Protein 6LQK (pdb70)

Solvent-accessible surface area: 15823 Å² total; per-residue (Å²): 158,60,100,2,19,2,67,50,64,0,23,4,20,8,110,14,102,74,49,50,9,8,0,0,0,37,21,156,69,71,77,79,12,76,27,76,72,160,164,108,42,49,51,1,5,0,10,2,55,12,0,25,51,80,68,35,6,56,135,124,60,146,67,61,95,87,53,0,69,4,27,9,0,4,9,2,53,0,80,87,30,98,20,23,0,0,1,31,17,24,42,14,102,94,47,88,114,1,26,20,1,0,0,23,73,103,54,63,32,81,5,0,11,0,14,0,58,34,15,74,109,82,70,62,80,49,75,24,0,68,51,57,18,67,5,25,2,30,0,33,32,11,139,40,69,0,19,16,68,54,42,155,125,58,47,51,12,11,0,1,105,120,70,18,88,1,38,4,45,82,93,58,161,116,90,2,13,19,78,36,66,1,14,7,21,8,97,14,102,62,57,49,11,5,0,0,0,112,2,70,66,82,24,68,12,62,29,56,88,132,157,56,49,2,16,0,19,3,92,31,22,53,58,96,81,50,21,80,115,148,125,52,69,1,70,5,25,21,0,7,4,2,5,0,75,93,7,104,12,32,0,0,5,29,105,77,58,68,54,113,43,86,126,6,52,11,2,0,12,56,53,127,40,85,56,99,20,0,21,0,16,1,60,34,21,70,111,81,55,60,87,50,72,27,0,76,45,71,21,70,7,26,5,25,1,36,40,30,128,34,72,0,23,12,48,70,32,110,110,62,48,36,13,9,0,6,109,127,69,23,86,1,40,7,30,80,146,67

Sequence (338 aa):
VSFLRTEDMVCLSCTATGERVCLAAEGFGNRHCFLENIPDLSQCVFVIEQALSVRALQELVTSGHRTLLYGNAILLRHQNSDMYLACLSTSSSNDKLAFDVGLQQHSQGEACWWTVHPASKQRSEGEKVRVGDDLILVSVATERYLHTTKENDLSVVNASFHVTHWSVQPYGTSFLRTEDMVCLSCTATGERVCLAAEGFGNRHCFLENILSQCVFVIEQALSVRALQELHRTLLYGNAILLRHQNSDMYLACLSTSSSNDKLAFDVGLQQHSQGEACWWTVHPASKQRSEGEKVRVGDDLILVSVATERYLHTTKENDLSVVNASFHVTHWSVQPYYG

Radius of gyration: 23.17 Å; Cα contacts (8 Å, |Δi|>4): 901; chains: 2; bounding box: 55×50×69 Å

B-factor: mean 56.2, std 11.31, range [29.93, 108.45]

Secondary structure (DSSP, 8-state):
--B-BTT-EEEEEEEETTEEEEEE--SSTT-B-EEEE--TTGGG-EEEEEEE-HHHHHHHT---SPBPBTT-EEEEEETTTTEEEEEEEEEETTEEEEEEEEEESS--SSTTEEEEEESSTT--TTSBPBTT-EEEEEETTT--EEEEEESSS-EEEEEESS---EEEEE---/-B-BTT-EEEEEEEETTEEEEEE---SSS-B-EEEE--GGG-EEEEEEE-HHHHT----B-BTT-EEEEEETTT--EEEE-S---SS-TTSEEEEEES---SGGGEEEEEESSTT--TTSBPBTT-EEEEEETTT--EEEEEEETTEEEEEEESS---EEEES--

Foldseek 3Di:
DAFDWAQFKWWKWAAAPNFIWTWFFDQDDPQFIAIDTDVPRLRRIKGFHDKAAVVVVVVVQCHDGGFHFQNIKTWIARDVNRWTWFFDDDADPPDRQWTTIGTDNDRHDQRRIWGWHAPDPVDDGGHTHGQFGWIWTARRPSRFTFDWYADVHGIHTTGHNDTGTIHIHTDDD/DFDFAQFKKFKWFAAPHFIWTWFFDPDPPQFIAIGGPALRRIKGFHDWAAVVRVPPCSGFHFQNIKTWIQRDPPRWTWFFDPADDAVPNPWTTIGTDHDPPDQGRIWGKHFPDPVDDGGHGHDQVGWIWTARPHNRFTFDWHQGPNGIHTTGHNDTGTIHIHSND

Nearest PDB structures (foldseek):
  6lqk-assembly2_B  TM=1.006E+00  e=1.296E-31  Apis mellifera
  6lqk-assembly1_A  TM=9.911E-01  e=6.048E-27  Apis mellifera
  5y9v-assembly2_B  TM=9.935E-01  e=1.659E-25  Plutella xylostella
  5y9v-assembly1_A  TM=9.814E-01  e=1.104E-25  Plutella xylostella
  9c1f-assembly1_B  TM=9.634E-01  e=1.201E-18  Neogale vison

Structure (mmCIF, N/CA/C/O backbone):
data_6LQK
#
_entry.id   6LQK
#
_cell.length_a   36.054
_cell.length_b   75.363
_cell.length_c   143.878
_cell.angle_alpha   90.000
_cell.angle_beta   90.000
_cell.angle_gamma   90.000
#
_symmetry.space_group_name_H-M   'P 21 21 21'
#
loop_
_entity.id
_entity.type
_entity.pdbx_description
1 polymer 'ryanodine receptor'
2 non-polymer 'MAGNESIUM ION'
3 water water
#
loop_
_atom_site.group_PDB
_atom_site.id
_atom_site.type_symbol
_atom_site.label_atom_id
_atom_site.label_alt_id
_atom_site.label_comp_id
_atom_site.label_asym_id
_atom_site.label_entity_id
_atom_site.label_seq_id
_atom_site.pdbx_PDB_ins_code
_atom_site.Cartn_x
_atom_site.Cartn_y
_atom_site.Cartn_z
_atom_site.occupancy
_atom_site.B_iso_or_equiv
_atom_site.auth_seq_id
_atom_site.auth_comp_id
_atom_site.auth_asym_id
_atom_site.auth_atom_id
_atom_site.pdbx_PDB_model_num
ATOM 1 N N . VAL A 1 13 ? -9.063 46.294 119.744 1.00 55.12 13 VAL A N 1
ATOM 2 C CA . VAL A 1 13 ? -10.489 46.276 119.435 1.00 65.07 13 VAL A CA 1
ATOM 3 C C . VAL A 1 13 ? -10.809 45.274 118.329 1.00 60.43 13 VAL A C 1
ATOM 4 O O . VAL A 1 13 ? -11.708 44.458 118.518 1.00 60.73 13 VAL A O 1
ATOM 6 N N . SER A 1 14 ? -10.070 45.304 117.209 1.00 58.92 14 SER A N 1
ATOM 7 C CA . SER A 1 14 ? -10.469 44.571 116.004 1.00 56.09 14 SER A CA 1
ATOM 8 C C . SER A 1 14 ? -9.259 44.134 115.165 1.00 56.65 14 SER A C 1
ATOM 9 O O . SER A 1 14 ? -8.243 44.835 115.082 1.00 50.10 14 SER A O 1
ATOM 12 N N . PHE A 1 15 ? -9.409 42.985 114.500 1.00 48.34 15 PHE A N 1
ATOM 13 C CA . PHE A 1 15 ? -8.317 42.248 113.874 1.00 49.95 15 PHE A CA 1
ATOM 14 C C . PHE A 1 15 ? -8.431 42.233 112.344 1.00 54.57 15 PHE A C 1
ATOM 15 O O . PHE A 1 15 ? -9.530 42.146 111.793 1.00 57.22 15 PHE A O 1
ATOM 23 N N . LEU A 1 16 ? -7.291 42.290 111.657 1.00 53.70 16 LEU A N 1
ATOM 24 C CA . LEU A 1 16 ? -7.281 42.193 110.201 1.00 51.72 16 LEU A CA 1
ATOM 25 C C . LEU A 1 16 ? -7.591 40.771 109.748 1.00 48.33 16 LEU A C 1
ATOM 26 O O . LEU A 1 16 ? -7.110 39.799 110.338 1.00 48.23 16 LEU A O 1
ATOM 31 N N . ARG A 1 17 ? -8.383 40.649 108.680 1.00 45.24 17 ARG A N 1
ATOM 32 C CA . ARG A 1 17 ? -8.835 39.349 108.197 1.00 48.40 17 ARG A CA 1
ATOM 33 C C . ARG A 1 17 ? -8.753 39.280 106.674 1.00 54.40 17 ARG A C 1
ATOM 34 O O . ARG A 1 17 ? -8.873 40.298 105.983 1.00 50.45 17 ARG A O 1
ATOM 36 N N . THR A 1 18 ? -8.557 38.068 106.147 1.00 50.73 18 THR A N 1
ATOM 37 C CA . THR A 1 18 ? -8.682 37.887 104.708 1.00 51.28 18 THR A CA 1
ATOM 38 C C . THR A 1 18 ? -10.102 38.230 104.276 1.00 49.15 18 THR A C 1
ATOM 39 O O . THR A 1 18 ? -11.045 38.179 105.066 1.00 54.69 18 THR A O 1
ATOM 43 N N . GLU A 1 19 ? -10.234 38.593 103.002 1.00 49.03 19 GLU A N 1
ATOM 44 C CA . GLU A 1 19 ? -11.424 39.144 102.365 1.00 49.32 19 GLU A CA 1
ATOM 45 C C . GLU A 1 19 ? -11.771 40.541 102.880 1.00 46.29 19 GLU A C 1
ATOM 46 O O . GLU A 1 19 ? -12.708 41.149 102.371 1.00 50.81 19 GLU A O 1
ATOM 48 N N . ASP A 1 20 ? -11.033 41.086 103.838 1.00 43.07 20 ASP A N 1
ATOM 49 C CA . ASP A 1 20 ? -11.263 42.469 104.236 1.00 42.78 20 ASP A CA 1
ATOM 50 C C . ASP A 1 20 ? -10.791 43.440 103.160 1.00 45.70 20 ASP A C 1
ATOM 51 O O . ASP A 1 20 ? -9.819 43.185 102.440 1.00 48.79 20 ASP A O 1
ATOM 56 N N . MET A 1 21 ? -11.470 44.581 103.082 1.00 45.55 21 MET A N 1
ATOM 57 C CA . MET A 1 21 ? -11.171 45.631 102.114 1.00 47.75 21 MET A CA 1
ATOM 58 C C . MET A 1 21 ? -10.538 46.808 102.830 1.00 49.94 21 MET A C 1
ATOM 59 O O . MET A 1 21 ? -11.071 47.281 103.841 1.00 45.99 21 MET A O 1
ATOM 64 N N . VAL A 1 22 ? -9.409 47.288 102.298 1.00 46.45 22 VAL A N 1
ATOM 65 C CA . VAL A 1 22 ? -8.541 48.188 103.043 1.00 49.47 22 VAL A CA 1
ATOM 66 C C . VAL A 1 22 ? -7.951 49.251 102.135 1.00 47.32 22 VAL A C 1
ATOM 67 O O . VAL A 1 22 ? -7.954 49.134 100.909 1.00 46.91 22 VAL A O 1
ATOM 71 N N . CYS A 1 23 ? -7.435 50.298 102.768 1.00 50.47 23 CYS A N 1
ATOM 72 C CA . CYS A 1 23 ? -6.478 51.198 102.145 1.00 52.72 23 CYS A CA 1
ATOM 73 C C . CYS A 1 23 ? -5.177 51.122 102.916 1.00 51.81 23 CYS A C 1
ATOM 74 O O . CYS A 1 23 ? -5.170 50.877 104.124 1.00 53.37 23 CYS A O 1
ATOM 77 N N . LEU A 1 24 ? -4.075 51.311 102.205 1.00 56.53 24 LEU A N 1
ATOM 78 C CA . LEU A 1 24 ? -2.768 51.434 102.827 1.00 50.31 24 LEU A CA 1
ATOM 79 C C . LEU A 1 24 ? -2.410 52.908 102.843 1.00 50.76 24 LEU A C 1
ATOM 80 O O . LEU A 1 24 ? -2.483 53.575 101.807 1.00 49.42 24 LEU A O 1
ATOM 85 N N . SER A 1 25 ? -2.052 53.418 104.015 1.00 48.43 25 SER A N 1
ATOM 86 C CA . SER A 1 25 ? -1.792 54.839 104.164 1.00 51.82 25 SER A CA 1
ATOM 87 C C . SER A 1 25 ? -0.464 55.070 104.869 1.00 57.82 25 SER A C 1
ATOM 88 O O . SER A 1 25 ? -0.013 54.252 105.677 1.00 57.17 25 SER A O 1
ATOM 91 N N . CYS A 1 26 ? 0.147 56.210 104.569 1.00 57.35 26 CYS A N 1
ATOM 92 C CA . CYS A 1 26 ? 1.338 56.655 105.272 1.00 60.04 26 CYS A CA 1
ATOM 93 C C . CYS A 1 26 ? 1.356 58.176 105.280 1.00 66.74 26 CYS A C 1
ATOM 94 O O . CYS A 1 26 ? 0.491 58.837 104.701 1.00 69.35 26 CYS A O 1
ATOM 97 N N . THR A 1 27 ? 2.367 58.732 105.919 1.00 74.64 27 THR A N 1
ATOM 98 C CA . THR A 1 27 ? 2.523 60.173 106.017 1.00 74.11 27 THR A CA 1
ATOM 99 C C . THR A 1 27 ? 3.610 60.590 105.038 1.00 77.28 27 THR A C 1
ATOM 100 O O . THR A 1 27 ? 4.768 60.190 105.180 1.00 84.75 27 THR A O 1
ATOM 104 N N . ALA A 1 28 ? 3.232 61.363 104.027 1.00 79.63 28 ALA A N 1
ATOM 105 C CA . ALA A 1 28 ? 4.158 61.840 103.008 1.00 83.04 28 ALA A CA 1
ATOM 106 C C . ALA A 1 28 ? 4.226 63.360 103.106 1.00 89.42 28 ALA A C 1
ATOM 107 O O . ALA A 1 28 ? 3.236 64.047 102.820 1.00 87.39 28 ALA A O 1
ATOM 109 N N . THR A 1 29 ? 5.392 63.877 103.514 1.00 89.01 29 THR A N 1
ATOM 110 C CA . THR A 1 29 ? 5.622 65.315 103.683 1.00 86.66 29 THR A CA 1
ATOM 111 C C . THR A 1 29 ? 4.535 65.944 104.560 1.00 88.96 29 THR A C 1
ATOM 112 O O . THR A 1 29 ? 3.978 67.004 104.255 1.00 89.54 29 THR A O 1
ATOM 114 N N . GLY A 1 30 ? 4.222 65.259 105.662 1.00 88.73 30 GLY A N 1
ATOM 115 C CA . GLY A 1 30 ? 3.211 65.723 106.595 1.00 80.35 30 GLY A CA 1
ATOM 116 C C . GLY A 1 30 ? 1.826 65.223 106.249 1.00 80.36 30 GLY A C 1
ATOM 117 O O . GLY A 1 30 ? 1.046 64.863 107.136 1.00 83.99 30 GLY A O 1
ATOM 118 N N . GLU A 1 31 ? 1.520 65.186 104.956 1.00 82.68 31 GLU A N 1
ATOM 119 C CA . GLU A 1 31 ? 0.189 64.829 104.485 1.00 81.76 31 GLU A CA 1
ATOM 120 C C . GLU A 1 31 ? -0.085 63.334 104.653 1.00 79.51 31 GLU A C 1
ATOM 121 O O . GLU A 1 31 ? 0.829 62.505 104.634 1.00 80.77 31 GLU A O 1
ATOM 123 N N . ARG A 1 32 ? -1.365 62.992 104.820 1.00 77.55 32 ARG A N 1
ATOM 124 C CA . ARG A 1 32 ? -1.813 61.607 104.723 1.00 74.16 32 ARG A CA 1
ATOM 125 C C . ARG A 1 32 ? -2.176 61.277 103.274 1.00 75.45 32 ARG A C 1
ATOM 126 O O . ARG A 1 32 ? -2.772 62.095 102.563 1.00 74.55 32 ARG A O 1
ATOM 128 N N . VAL A 1 33 ? -1.789 60.074 102.838 1.00 71.88 33 VAL A N 1
ATOM 129 C CA . VAL A 1 33 ? -1.991 59.603 101.472 1.00 66.72 33 VAL A CA 1
ATOM 130 C C . VAL A 1 33 ? -2.371 58.126 101.523 1.00 65.41 33 VAL A C 1
ATOM 131 O O . VAL A 1 33 ? -2.168 57.448 102.532 1.00 69.89 33 VAL A O 1
ATOM 135 N N . CYS A 1 34 ? -2.947 57.626 100.430 1.00 66.10 34 CYS A N 1
ATOM 136 C CA . CYS A 1 34 ? -3.196 56.198 100.284 1.00 59.65 34 CYS A CA 1
ATOM 137 C C . CYS A 1 34 ? -2.533 55.679 99.021 1.00 57.56 34 CYS A C 1
ATOM 138 O O . CYS A 1 34 ? -2.407 56.399 98.026 1.00 54.91 34 CYS A O 1
ATOM 141 N N . LEU A 1 35 ? -2.108 54.418 99.091 1.00 56.00 35 LEU A N 1
ATOM 142 C CA . LEU A 1 35 ? -1.494 53.734 97.961 1.00 54.69 35 LEU A CA 1
ATOM 143 C C . LEU A 1 35 ? -2.553 53.440 96.897 1.00 55.42 35 LEU A C 1
ATOM 144 O O . LEU A 1 35 ? -3.485 52.667 97.137 1.00 51.69 35 LEU A O 1
ATOM 149 N N . ALA A 1 36 ? -2.407 54.044 95.724 1.00 56.53 36 ALA A N 1
ATOM 150 C CA . ALA A 1 36 ? -3.402 53.952 94.670 1.00 52.89 36 ALA A CA 1
ATOM 151 C C . ALA A 1 36 ? -2.809 53.348 93.402 1.00 54.30 36 ALA A C 1
ATOM 152 O O . ALA A 1 36 ? -1.596 53.362 93.184 1.00 52.55 36 ALA A O 1
ATOM 154 N N . ALA A 1 37 ? -3.697 52.826 92.558 1.00 57.94 37 ALA A N 1
ATOM 155 C CA . ALA A 1 37 ? -3.328 52.251 91.271 1.00 51.80 37 ALA A CA 1
ATOM 156 C C . ALA A 1 37 ? -4.524 52.373 90.341 1.00 59.10 37 ALA A C 1
ATOM 157 O O . ALA A 1 37 ? -5.668 52.510 90.788 1.00 55.83 37 ALA A O 1
ATOM 159 N N . GLU A 1 38 ? -4.250 52.329 89.039 1.00 58.27 38 GLU A N 1
ATOM 160 C CA . GLU A 1 38 ? -5.274 52.564 88.026 1.00 59.50 38 GLU A CA 1
ATOM 161 C C . GLU A 1 38 ? -5.697 51.313 87.277 1.00 62.95 38 GLU A C 1
ATOM 162 O O . GLU A 1 38 ? -6.895 51.122 87.041 1.00 76.30 38 GLU A O 1
ATOM 164 N N . GLY A 1 39 ? -4.759 50.458 86.885 1.00 59.65 39 GLY A N 1
ATOM 165 C CA . GLY A 1 39 ? -5.087 49.244 86.170 1.00 60.44 39 GLY A CA 1
ATOM 166 C C . GLY A 1 39 ? -4.856 49.302 84.671 1.00 74.20 39 GLY A C 1
ATOM 167 O O . GLY A 1 39 ? -5.010 48.276 83.989 1.00 68.77 39 GLY A O 1
ATOM 168 N N . PHE A 1 40 ? -4.512 50.469 84.137 1.00 73.22 40 PHE A N 1
ATOM 169 C CA . PHE A 1 40 ? -4.196 50.631 82.730 1.00 73.50 40 PHE A CA 1
ATOM 170 C C . PHE A 1 40 ? -2.899 51.417 82.616 1.00 72.33 40 PHE A C 1
ATOM 171 O O . PHE A 1 40 ? -2.279 51.789 83.619 1.00 76.47 40 PHE A O 1
ATOM 179 N N . GLY A 1 41 ? -2.481 51.668 81.384 1.00 71.97 41 GLY A N 1
ATOM 180 C CA . GLY A 1 41 ? -1.235 52.384 81.206 1.00 68.73 41 GLY A CA 1
ATOM 181 C C . GLY A 1 41 ? -0.078 51.579 81.753 1.00 71.86 41 GLY A C 1
ATOM 182 O O . GLY A 1 41 ? -0.011 50.353 81.593 1.00 71.33 41 GLY A O 1
ATOM 183 N N . ASN A 1 42 ? 0.853 52.280 82.413 1.00 77.77 42 ASN A N 1
ATOM 184 C CA . ASN A 1 42 ? 2.006 51.624 83.025 1.00 67.32 42 ASN A CA 1
ATOM 185 C C . ASN A 1 42 ? 1.594 50.756 84.207 1.00 66.10 42 ASN A C 1
ATOM 186 O O . ASN A 1 42 ? 2.287 49.785 84.532 1.00 66.20 42 ASN A O 1
ATOM 188 N N . ARG A 1 43 ? 0.473 51.087 84.851 1.00 66.59 43 ARG A N 1
ATOM 189 C CA . ARG A 1 43 ? -0.046 50.371 86.008 1.00 61.68 43 ARG A CA 1
ATOM 190 C C . ARG A 1 43 ? 0.810 50.580 87.253 1.00 57.58 43 ARG A C 1
ATOM 191 O O . ARG A 1 43 ? 0.653 49.853 88.244 1.00 55.25 43 ARG A O 1
ATOM 199 N N . HIS A 1 44 ? 1.692 51.583 87.232 1.00 54.96 44 HIS A N 1
ATOM 200 C CA . HIS A 1 44 ? 2.522 51.897 88.392 1.00 55.75 44 HIS A CA 1
ATOM 201 C C . HIS A 1 44 ? 1.676 52.455 89.536 1.00 47.51 44 HIS A C 1
ATOM 202 O O . HIS A 1 44 ? 0.817 53.316 89.334 1.00 50.49 44 HIS A O 1
ATOM 209 N N . CYS A 1 45 ? 1.936 51.978 90.748 1.00 47.43 45 CYS A N 1
ATOM 210 C CA . CYS A 1 45 ? 1.281 52.535 91.926 1.00 51.29 45 CYS A CA 1
ATOM 211 C C . CYS A 1 45 ? 1.616 54.011 92.104 1.00 52.60 45 CYS A C 1
ATOM 212 O O . CYS A 1 45 ? 2.585 54.530 91.546 1.00 58.45 45 CYS A O 1
ATOM 215 N N . PHE A 1 46 ? 0.820 54.677 92.935 1.00 52.52 46 PHE A N 1
ATOM 216 C CA . PHE A 1 46 ? 0.994 56.096 93.219 1.00 53.64 46 PHE A CA 1
ATOM 217 C C . PHE A 1 46 ? 0.233 56.425 94.496 1.00 57.55 46 PHE A C 1
ATOM 218 O O . PHE A 1 46 ? -0.436 55.568 95.084 1.00 59.17 46 PHE A O 1
ATOM 226 N N . LEU A 1 47 ? 0.324 57.684 94.917 1.00 55.69 47 LEU A N 1
ATOM 227 C CA . LEU A 1 47 ? -0.279 58.111 96.169 1.00 62.32 47 LEU A CA 1
ATOM 228 C C . LEU A 1 47 ? -1.277 59.232 95.941 1.00 66.76 47 LEU A C 1
ATOM 229 O O . LEU A 1 47 ? -0.975 60.209 95.246 1.00 69.03 47 LEU A O 1
ATOM 234 N N . GLU A 1 48 ? -2.447 59.094 96.560 1.00 67.65 48 GLU A N 1
ATOM 235 C CA . GLU A 1 48 ? -3.480 60.116 96.564 1.00 68.33 48 GLU A CA 1
ATOM 236 C C . GLU A 1 48 ? -3.647 60.647 97.982 1.00 69.01 48 GLU A C 1
ATOM 237 O O . GLU A 1 48 ? -3.810 59.867 98.929 1.00 65.55 48 GLU A O 1
ATOM 243 N N . ASN A 1 49 ? -3.602 61.967 98.129 1.00 70.58 49 ASN A N 1
ATOM 244 C CA . ASN A 1 49 ? -3.693 62.574 99.448 1.00 71.01 49 ASN A CA 1
ATOM 245 C C . ASN A 1 49 ? -5.129 62.545 99.947 1.00 70.29 49 ASN A C 1
ATOM 246 O O . ASN A 1 49 ? -6.067 62.849 99.211 1.00 68.04 49 ASN A O 1
ATOM 248 N N . ILE A 1 50 ? -5.295 62.163 101.200 1.00 70.09 50 ILE A N 1
ATOM 249 C CA . ILE A 1 50 ? -6.599 62.199 101.821 1.00 73.65 50 ILE A CA 1
ATOM 250 C C . ILE A 1 50 ? -6.536 63.154 103.008 1.00 80.76 50 ILE A C 1
ATOM 251 O O . ILE A 1 50 ? -5.638 64.003 103.081 1.00 79.87 50 ILE A O 1
ATOM 256 N N . PRO A 1 57 ? -16.670 57.033 98.567 1.00 72.11 57 PRO A N 1
ATOM 257 C CA . PRO A 1 57 ? -16.976 56.992 97.134 1.00 72.46 57 PRO A CA 1
ATOM 258 C C . PRO A 1 57 ? -15.861 57.550 96.243 1.00 70.29 57 PRO A C 1
ATOM 259 O O . PRO A 1 57 ? -15.673 57.060 95.130 1.00 60.85 57 PRO A O 1
ATOM 263 N N . ASP A 1 58 ? -15.123 58.546 96.739 1.00 74.61 58 ASP A N 1
ATOM 264 C CA . ASP A 1 58 ? -14.170 59.267 95.902 1.00 74.55 58 ASP A CA 1
ATOM 265 C C . ASP A 1 58 ? -12.731 58.870 96.209 1.00 78.85 58 ASP A C 1
ATOM 266 O O . ASP A 1 58 ? -11.850 59.731 96.325 1.00 84.14 58 ASP A O 1
ATOM 268 N N . LEU A 1 59 ? -12.478 57.569 96.329 1.00 75.10 59 LEU A N 1
ATOM 269 C CA . LEU A 1 59 ? -11.124 57.074 96.544 1.00 66.95 59 LEU A CA 1
ATOM 270 C C . LEU A 1 59 ? -11.056 55.609 96.142 1.00 62.33 59 LEU A C 1
ATOM 271 O O . LEU A 1 59 ? -10.308 54.826 96.733 1.00 62.64 59 LEU A O 1
ATOM 273 N N . SER A 1 60 ? -11.843 55.237 95.133 1.00 63.25 60 SER A N 1
ATOM 274 C CA . SER A 1 60 ? -12.019 53.828 94.795 1.00 60.78 60 SER A CA 1
ATOM 275 C C . SER A 1 60 ? -10.689 53.159 94.442 1.00 61.26 60 SER A C 1
ATOM 276 O O . SER A 1 60 ? -10.421 52.028 94.869 1.00 58.80 60 SER A O 1
ATOM 279 N N . GLN A 1 61 ? -9.826 53.852 93.696 1.00 56.45 61 GLN A N 1
ATOM 280 C CA . GLN A 1 61 ? -8.567 53.246 93.284 1.00 55.67 61 GLN A CA 1
ATOM 281 C C . GLN A 1 61 ? -7.617 52.992 94.452 1.00 57.53 61 GLN A C 1
ATOM 282 O O . GLN A 1 61 ? -6.590 52.335 94.259 1.00 55.02 61 GLN A O 1
ATOM 288 N N . CYS A 1 62 ? -7.943 53.459 95.656 1.00 54.61 62 CYS A N 1
ATOM 289 C CA . CYS A 1 62 ? -7.131 53.210 96.836 1.00 51.00 62 CYS A CA 1
ATOM 290 C C . CYS A 1 62 ? -7.590 51.986 97.625 1.00 53.47 62 CYS A C 1
ATOM 291 O O . CYS A 1 62 ? -7.320 51.899 98.827 1.00 52.80 62 CYS A O 1
ATOM 294 N N . VAL A 1 63 ? -8.294 51.049 97.003 1.00 50.55 63 VAL A N 1
ATOM 295 C CA . VAL A 1 63 ? -8.931 49.968 97.746 1.00 48.52 63 VAL A CA 1
ATOM 296 C C . VAL A 1 63 ? -8.310 48.648 97.322 1.00 41.08 63 VAL A C 1
ATOM 297 O O . VAL A 1 63 ? -8.230 48.348 96.127 1.00 43.43 63 VAL A O 1
ATOM 301 N N . PHE A 1 64 ? -7.873 47.866 98.296 1.00 36.97 64 PHE A N 1
ATOM 302 C CA . PHE A 1 64 ? -7.273 46.564 98.048 1.00 43.05 64 PHE A CA 1
ATOM 303 C C . PHE A 1 64 ? -8.009 45.549 98.897 1.00 37.81 64 PHE A C 1
ATOM 304 O O . PHE A 1 64 ? -8.505 45.886 99.970 1.00 45.86 64 PHE A O 1
ATOM 312 N N . VAL A 1 65 ? -8.061 44.304 98.436 1.00 40.15 65 VAL A N 1
ATOM 313 C CA . VAL A 1 65 ? -8.665 43.219 99.206 1.00 46.23 65 VAL A CA 1
ATOM 314 C C . VAL A 1 65 ? -7.568 42.274 99.666 1.00 44.89 65 VAL A C 1
ATOM 315 O O . VAL A 1 65 ? -6.700 41.890 98.877 1.00 43.52 65 VAL A O 1
ATOM 319 N N . ILE A 1 66 ? -7.605 41.892 100.942 1.00 50.73 66 ILE A N 1
ATOM 320 C CA . ILE A 1 66 ? -6.614 40.947 101.452 1.00 50.92 66 ILE A CA 1
ATOM 321 C C . ILE A 1 66 ? -7.069 39.542 101.089 1.00 49.73 66 ILE A C 1
ATOM 322 O O . ILE A 1 66 ? -7.818 38.899 101.833 1.00 51.22 66 ILE A O 1
ATOM 327 N N . GLU A 1 67 ? -6.610 39.062 99.941 1.00 45.14 67 GLU A N 1
ATOM 328 C CA . GLU A 1 67 ? -7.186 37.869 99.336 1.00 48.10 67 GLU A CA 1
ATOM 329 C C . GLU A 1 67 ? -6.699 36.597 100.014 1.00 50.89 67 GLU A C 1
ATOM 330 O O . GLU A 1 67 ? -7.477 35.660 100.211 1.00 54.18 67 GLU A O 1
ATOM 336 N N . GLN A 1 68 ? -5.419 36.525 100.349 1.00 45.34 68 GLN A N 1
ATOM 337 C CA . GLN A 1 68 ? -4.883 35.339 100.988 1.00 48.04 68 GLN A CA 1
ATOM 338 C C . GLN A 1 68 ? -3.835 35.762 102.005 1.00 49.00 68 GLN A C 1
ATOM 339 O O . GLN A 1 68 ? -3.226 36.829 101.893 1.00 49.09 68 GLN A O 1
ATOM 341 N N . ALA A 1 69 ? -3.658 34.928 103.021 1.00 48.61 69 ALA A N 1
ATOM 342 C CA . ALA A 1 69 ? -2.596 35.102 103.996 1.00 47.81 69 ALA A CA 1
ATOM 343 C C . ALA A 1 69 ? -2.040 33.722 104.301 1.00 53.88 69 ALA A C 1
ATOM 344 O O . ALA A 1 69 ? -2.815 32.804 104.575 1.00 55.88 69 ALA A O 1
ATOM 346 N N . LEU A 1 70 ? -0.715 33.560 104.234 1.00 51.73 70 LEU A N 1
ATOM 347 C CA . LEU A 1 70 ? -0.105 32.259 104.484 1.00 51.90 70 LEU A CA 1
ATOM 348 C C . LEU A 1 70 ? 1.221 32.393 105.204 1.00 51.98 70 LEU A C 1
ATOM 349 O O . LEU A 1 70 ? 1.936 33.391 105.062 1.00 49.41 70 LEU A O 1
ATOM 354 N N . SER A 1 71 ? 1.543 31.351 105.967 1.00 56.58 71 SER A N 1
ATOM 355 C CA . SER A 1 71 ? 2.917 31.144 106.379 1.00 54.33 71 SER A CA 1
ATOM 356 C C . SER A 1 71 ? 3.794 31.122 105.137 1.00 54.86 71 SER A C 1
ATOM 357 O O . SER A 1 71 ? 3.370 30.696 104.059 1.00 53.36 71 SER A O 1
ATOM 360 N N . VAL A 1 72 ? 5.022 31.615 105.287 1.00 56.47 72 VAL A N 1
ATOM 361 C CA . VAL A 1 72 ? 5.941 31.595 104.161 1.00 52.04 72 VAL A CA 1
ATOM 362 C C . VAL A 1 72 ? 6.249 30.166 103.746 1.00 54.85 72 VAL A C 1
ATOM 363 O O . VAL A 1 72 ? 6.504 29.899 102.563 1.00 50.59 72 VAL A O 1
ATOM 367 N N . ARG A 1 73 ? 6.216 29.223 104.695 1.00 55.43 73 ARG A N 1
ATOM 368 C CA . ARG A 1 73 ? 6.325 27.814 104.329 1.00 54.67 73 ARG A CA 1
ATOM 369 C C . ARG A 1 73 ? 5.247 27.447 103.319 1.00 59.51 73 ARG A C 1
ATOM 370 O O . ARG A 1 73 ? 5.537 26.919 102.237 1.00 62.33 73 ARG A O 1
ATOM 372 N N . ALA A 1 74 ? 3.991 27.758 103.641 1.00 58.33 74 ALA A N 1
ATOM 373 C CA . ALA A 1 74 ? 2.909 27.491 102.702 1.00 56.67 74 ALA A CA 1
ATOM 374 C C . ALA A 1 74 ? 3.101 28.259 101.402 1.00 59.19 74 ALA A C 1
ATOM 375 O O . ALA A 1 74 ? 2.911 27.702 100.314 1.00 61.41 74 ALA A O 1
ATOM 377 N N . LEU A 1 75 ? 3.473 29.541 101.488 1.00 55.63 75 LEU A N 1
ATOM 378 C CA . LEU A 1 75 ? 3.674 30.314 100.266 1.00 58.10 75 LEU A CA 1
ATOM 379 C C . LEU A 1 75 ? 4.683 29.626 99.358 1.00 59.87 75 LEU A C 1
ATOM 380 O O . LEU A 1 75 ? 4.430 29.437 98.161 1.00 61.14 75 LEU A O 1
ATOM 385 N N . GLN A 1 76 ? 5.823 29.219 99.924 1.00 57.51 76 GLN A N 1
ATOM 386 C CA . GLN A 1 76 ? 6.841 28.538 99.134 1.00 61.46 76 GLN A CA 1
ATOM 387 C C . GLN A 1 76 ? 6.343 27.181 98.668 1.00 65.43 76 GLN A C 1
ATOM 388 O O . GLN A 1 76 ? 6.671 26.741 97.561 1.00 74.56 76 GLN A O 1
ATOM 390 N N . GLU A 1 77 ? 5.535 26.508 99.483 1.00 64.31 77 GLU A N 1
ATOM 391 C CA . GLU A 1 77 ? 4.938 25.260 99.025 1.00 67.33 77 GLU A CA 1
ATOM 392 C C . GLU A 1 77 ? 4.085 25.498 97.788 1.00 68.58 77 GLU A C 1
ATOM 393 O O . GLU A 1 77 ? 4.237 24.810 96.771 1.00 74.13 77 GLU A O 1
ATOM 399 N N . LEU A 1 78 ? 3.206 26.501 97.846 1.00 66.93 78 LEU A N 1
ATOM 400 C CA . LEU A 1 78 ? 2.277 26.738 96.747 1.00 70.29 78 LEU A CA 1
ATOM 401 C C . LEU A 1 78 ? 3.010 27.174 95.484 1.00 71.96 78 LEU A C 1
ATOM 402 O O . LEU A 1 78 ? 2.639 26.777 94.372 1.00 71.37 78 LEU A O 1
ATOM 407 N N . VAL A 1 79 ? 4.076 27.968 95.628 1.00 72.15 79 VAL A N 1
ATOM 408 C CA . VAL A 1 79 ? 4.747 28.503 94.445 1.00 74.59 79 VAL A CA 1
ATOM 409 C C . VAL A 1 79 ? 5.652 27.488 93.764 1.00 73.66 79 VAL A C 1
ATOM 410 O O . VAL A 1 79 ? 6.312 27.828 92.772 1.00 77.10 79 VAL A O 1
ATOM 414 N N . THR A 1 80 ? 5.686 26.246 94.235 1.00 73.49 80 THR A N 1
ATOM 415 C CA . THR A 1 80 ? 6.431 25.202 93.537 1.00 72.11 80 THR A CA 1
ATOM 416 C C . THR A 1 80 ? 5.500 24.085 93.074 1.00 74.88 80 THR A C 1
ATOM 417 O O . THR A 1 80 ? 4.274 24.203 93.148 1.00 72.87 80 THR A O 1
ATOM 421 N N . SER A 1 92 ? -6.239 32.893 103.592 1.00 60.72 92 SER A N 1
ATOM 422 C CA . SER A 1 92 ? -7.275 32.118 102.910 1.00 70.77 92 SER A CA 1
ATOM 423 C C . SER A 1 92 ? -8.518 31.879 103.785 1.00 71.27 92 SER A C 1
ATOM 424 O O . SER A 1 92 ? -8.402 31.470 104.945 1.00 73.22 92 SER A O 1
ATOM 427 N N . GLY A 1 93 ? -9.706 32.138 103.224 1.00 79.62 93 GLY A N 1
ATOM 428 C CA . GLY A 1 93 ? -10.953 32.046 103.975 1.00 71.12 93 GLY A CA 1
ATOM 429 C C . GLY A 1 93 ? -11.383 33.382 104.560 1.00 69.45 93 GLY A C 1
ATOM 430 O O . GLY A 1 93 ? -11.279 34.413 103.881 1.00 70.17 93 GLY A O 1
ATOM 431 N N . HIS A 1 94 ? -11.888 33.381 105.802 1.00 60.15 94 HIS A N 1
ATOM 432 C CA . HIS A 1 94 ? -12.054 34.616 106.572 1.00 60.25 94 HIS A CA 1
ATOM 433 C C . HIS A 1 94 ? -11.049 34.656 107.724 1.00 58.35 94 HIS A C 1
ATOM 434 O O . HIS A 1 94 ? -11.429 34.829 108.884 1.00 66.11 94 HIS A O 1
ATOM 436 N N . ARG A 1 95 ? -9.764 34.522 107.410 1.00 59.61 95 ARG A N 1
ATOM 437 C CA . ARG A 1 95 ? -8.719 34.214 108.377 1.00 56.68 95 ARG A CA 1
ATOM 438 C C . ARG A 1 95 ? -7.988 35.469 108.852 1.00 52.86 95 ARG A C 1
ATOM 439 O O . ARG A 1 95 ? -7.816 36.432 108.106 1.00 51.29 95 ARG A O 1
ATOM 447 N N . THR A 1 96 ? -7.569 35.444 110.119 1.00 52.11 96 THR A N 1
ATOM 448 C CA . THR A 1 96 ? -6.953 36.585 110.783 1.00 48.15 96 THR A CA 1
ATOM 449 C C . THR A 1 96 ? -5.448 36.618 110.533 1.00 49.14 96 THR A C 1
ATOM 450 O O . THR A 1 96 ? -4.771 35.590 110.615 1.00 49.41 96 THR A O 1
ATOM 454 N N . LEU A 1 97 ? -4.930 37.813 110.241 1.00 47.40 97 LEU A N 1
ATOM 455 C CA . LEU A 1 97 ? -3.532 37.990 109.862 1.00 51.15 97 LEU A CA 1
ATOM 456 C C . LEU A 1 97 ? -2.602 37.889 111.073 1.00 49.51 97 LEU A C 1
ATOM 457 O O . LEU A 1 97 ? -2.804 38.566 112.086 1.00 45.30 97 LEU A O 1
ATOM 462 N N . LEU A 1 98 ? -1.558 37.083 110.948 1.00 43.74 98 LEU A N 1
ATOM 463 C CA . LEU A 1 98 ? -0.511 36.990 111.955 1.00 47.63 98 LEU A CA 1
ATOM 464 C C . LEU A 1 98 ? 0.760 37.656 111.439 1.00 47.53 98 LEU A C 1
ATOM 465 O O . LEU A 1 98 ? 1.165 37.431 110.293 1.00 45.56 98 LEU A O 1
ATOM 470 N N . TYR A 1 99 ? 1.381 38.486 112.268 1.00 48.05 99 TYR A N 1
ATOM 471 C CA . TYR A 1 99 ? 2.658 39.071 111.875 1.00 45.40 99 TYR A CA 1
ATOM 472 C C . TYR A 1 99 ? 3.614 37.964 111.465 1.00 46.52 99 TYR A C 1
ATOM 473 O O . TYR A 1 99 ? 3.694 36.925 112.130 1.00 45.78 99 TYR A O 1
ATOM 482 N N . GLY A 1 100 ? 4.312 38.178 110.342 1.00 41.13 100 GLY A N 1
ATOM 483 C CA . GLY A 1 100 ? 5.045 37.136 109.678 1.00 36.39 100 GLY A CA 1
ATOM 484 C C . GLY A 1 100 ? 4.322 36.512 108.501 1.00 43.93 100 GLY A C 1
ATOM 485 O O . GLY A 1 100 ? 4.973 35.909 107.643 1.00 43.26 100 GLY A O 1
ATOM 486 N N . ASN A 1 101 ? 2.996 36.637 108.446 1.00 48.29 101 ASN A N 1
ATOM 487 C CA . ASN A 1 101 ? 2.219 36.164 107.307 1.00 45.04 101 ASN A CA 1
ATOM 488 C C . ASN A 1 101 ? 2.663 36.840 106.016 1.00 42.52 101 ASN A C 1
ATOM 489 O O . ASN A 1 101 ? 3.034 38.018 105.998 1.00 42.84 101 ASN A O 1
ATOM 494 N N . ALA A 1 102 ? 2.586 36.087 104.921 1.00 44.22 102 ALA A N 1
ATOM 495 C CA . ALA A 1 102 ? 2.618 36.645 103.576 1.00 45.30 102 ALA A CA 1
ATOM 496 C C . ALA A 1 102 ? 1.184 36.817 103.079 1.00 46.92 102 ALA A C 1
ATOM 497 O O . ALA A 1 102 ? 0.335 35.936 103.255 1.00 46.38 102 ALA A O 1
ATOM 499 N N . ILE A 1 103 ? 0.904 37.965 102.479 1.00 43.84 103 ILE A N 1
ATOM 500 C CA . ILE A 1 103 ? -0.458 38.290 102.097 1.00 45.00 103 ILE A CA 1
ATOM 501 C C . ILE A 1 103 ? -0.481 38.658 100.626 1.00 45.31 103 ILE A C 1
ATOM 502 O O . ILE A 1 103 ? 0.525 39.101 100.060 1.00 42.99 103 ILE A O 1
ATOM 507 N N . LEU A 1 104 ? -1.647 38.461 100.010 1.00 45.88 104 LEU A N 1
ATOM 508 C CA . LEU A 1 104 ? -1.879 38.729 98.593 1.00 44.96 104 LEU A CA 1
ATOM 509 C C . LEU A 1 104 ? -2.934 39.824 98.505 1.00 44.31 104 LEU A C 1
ATOM 510 O O . LEU A 1 104 ? -4.081 39.618 98.907 1.00 42.25 104 LEU A O 1
ATOM 515 N N . LEU A 1 105 ? -2.541 40.990 98.004 1.00 42.51 105 LEU A N 1
ATOM 516 C CA . LEU A 1 105 ? -3.380 42.182 98.029 1.00 41.64 105 LEU A CA 1
ATOM 517 C C . LEU A 1 105 ? -3.955 42.415 96.637 1.00 41.76 105 LEU A C 1
ATOM 518 O O . LEU A 1 105 ? -3.239 42.837 95.722 1.00 44.49 105 LEU A O 1
ATOM 523 N N . ARG A 1 106 ? -5.249 42.166 96.480 1.00 43.98 106 ARG A N 1
ATOM 524 C CA . ARG A 1 106 ? -5.916 42.386 95.208 1.00 40.00 106 ARG A CA 1
ATOM 525 C C . ARG A 1 106 ? -6.459 43.805 95.130 1.00 38.58 106 ARG A C 1
ATOM 526 O O . ARG A 1 106 ? -7.206 44.243 96.010 1.00 39.39 106 ARG A O 1
ATOM 534 N N . HIS A 1 107 ? -6.062 44.517 94.079 1.00 39.06 107 HIS A N 1
ATOM 535 C CA . HIS A 1 107 ? -6.639 45.814 93.742 1.00 41.94 107 HIS A CA 1
ATOM 536 C C . HIS A 1 107 ? -8.068 45.608 93.281 1.00 43.96 107 HIS A C 1
ATOM 537 O O . HIS A 1 107 ? -8.305 44.862 92.331 1.00 44.53 107 HIS A O 1
ATOM 544 N N . GLN A 1 108 ? -9.019 46.271 93.942 1.00 47.67 108 GLN A N 1
ATOM 545 C CA . GLN A 1 108 ? -10.426 45.966 93.720 1.00 45.45 108 GLN A CA 1
ATOM 546 C C . GLN A 1 108 ? -10.850 46.353 92.311 1.00 46.32 108 GLN A C 1
ATOM 547 O O . GLN A 1 108 ? -11.199 45.485 91.503 1.00 42.91 108 GLN A O 1
ATOM 553 N N . ASN A 1 109 ? -10.788 47.654 91.994 1.00 46.25 109 ASN A N 1
ATOM 554 C CA . ASN A 1 109 ? -11.160 48.173 90.676 1.00 46.89 109 ASN A CA 1
ATOM 555 C C . ASN A 1 109 ? -10.674 47.298 89.529 1.00 49.30 109 ASN A C 1
ATOM 556 O O . ASN A 1 109 ? -11.452 46.919 88.646 1.00 49.47 109 ASN A O 1
ATOM 561 N N . SER A 1 110 ? -9.389 46.956 89.542 1.00 48.12 110 SER A N 1
ATOM 562 C CA . SER A 1 110 ? -8.708 46.364 88.403 1.00 41.94 110 SER A CA 1
ATOM 563 C C . SER A 1 110 ? -8.649 44.848 88.445 1.00 43.44 110 SER A C 1
ATOM 564 O O . SER A 1 110 ? -8.245 44.243 87.450 1.00 45.99 110 SER A O 1
ATOM 567 N N . ASP A 1 111 ? -8.993 44.221 89.570 1.00 45.40 111 ASP A N 1
ATOM 568 C CA . ASP A 1 111 ? -8.843 42.775 89.741 1.00 48.05 111 ASP A CA 1
ATOM 569 C C . ASP A 1 111 ? -7.388 42.329 89.573 1.00 42.59 111 ASP A C 1
ATOM 570 O O . ASP A 1 111 ? -7.112 41.162 89.281 1.00 44.84 111 ASP A O 1
ATOM 575 N N . MET A 1 112 ? -6.443 43.236 89.760 1.00 39.31 112 MET A N 1
ATOM 576 C CA . MET A 1 112 ? -5.033 42.915 89.674 1.00 44.23 112 MET A CA 1
ATOM 577 C C . MET A 1 112 ? -4.430 42.906 91.073 1.00 42.83 112 MET A C 1
ATOM 578 O O . MET A 1 112 ? -5.138 43.037 92.072 1.00 43.71 112 MET A O 1
ATOM 583 N N . TYR A 1 113 ? -3.108 42.765 91.150 1.00 45.85 113 TYR A N 1
ATOM 584 C CA . TYR A 1 113 ? -2.449 42.407 92.400 1.00 41.10 113 TYR A CA 1
ATOM 585 C C . TYR A 1 113 ? -1.264 43.313 92.680 1.00 41.33 113 TYR A C 1
ATOM 586 O O . TYR A 1 113 ? -0.393 43.482 91.824 1.00 47.31 113 TYR A O 1
ATOM 595 N N . LEU A 1 114 ? -1.230 43.889 93.882 1.00 47.70 114 LEU A N 1
ATOM 596 C CA . LEU A 1 114 ? -0.101 44.724 94.280 1.00 42.58 114 LEU A CA 1
ATOM 597 C C . LEU A 1 114 ? 1.177 43.909 94.212 1.00 43.74 114 LEU A C 1
ATOM 598 O O . LEU A 1 114 ? 1.306 42.884 94.890 1.00 44.30 114 LEU A O 1
ATOM 603 N N . ALA A 1 115 ? 2.120 44.358 93.387 1.00 43.48 115 ALA A N 1
ATOM 604 C CA . ALA A 1 115 ? 3.273 43.539 93.068 1.00 43.53 115 ALA A CA 1
ATOM 605 C C . ALA A 1 115 ? 4.529 44.383 92.980 1.00 46.19 115 ALA A C 1
ATOM 606 O O . ALA A 1 115 ? 4.491 45.592 92.729 1.00 44.90 115 ALA A O 1
ATOM 608 N N . CYS A 1 116 ? 5.646 43.703 93.198 1.00 44.09 116 CYS A N 1
ATOM 609 C CA . CYS A 1 116 ? 6.959 44.223 92.865 1.00 50.07 116 CYS A CA 1
ATOM 610 C C . CYS A 1 116 ? 7.206 44.020 91.377 1.00 50.60 116 CYS A C 1
ATOM 611 O O . CYS A 1 116 ? 7.116 42.890 90.879 1.00 48.96 116 CYS A O 1
ATOM 614 N N . LEU A 1 117 ? 7.506 45.106 90.668 1.00 49.51 117 LEU A N 1
ATOM 615 C CA . LEU A 1 117 ? 7.802 45.024 89.246 1.00 51.25 117 LEU A CA 1
ATOM 616 C C . LEU A 1 117 ? 9.263 44.651 89.014 1.00 51.96 117 LEU A C 1
ATOM 617 O O . LEU A 1 117 ? 10.088 44.617 89.934 1.00 55.79 117 LEU A O 1
ATOM 622 N N . SER A 1 118 ? 9.585 44.409 87.746 1.00 57.57 118 SER A N 1
ATOM 623 C CA . SER A 1 118 ? 10.928 44.003 87.356 1.00 55.00 118 SER A CA 1
ATOM 624 C C . SER A 1 118 ? 11.847 45.178 87.060 1.00 54.29 118 SER A C 1
ATOM 625 O O . SER A 1 118 ? 13.067 45.037 87.184 1.00 50.85 118 SER A O 1
ATOM 628 N N . THR A 1 119 ? 11.294 46.328 86.686 1.00 55.99 119 THR A N 1
ATOM 629 C CA . THR A 1 119 ? 12.078 47.478 86.267 1.00 56.75 119 THR A CA 1
ATOM 630 C C . THR A 1 119 ? 12.480 48.347 87.454 1.00 54.65 119 THR A C 1
ATOM 631 O O . THR A 1 119 ? 11.794 48.394 88.476 1.00 57.94 119 THR A O 1
ATOM 635 N N . SER A 1 120 ? 13.591 49.058 87.298 1.00 58.94 120 SER A N 1
ATOM 636 C CA . SER A 1 120 ? 14.180 49.811 88.396 1.00 59.32 120 SER A CA 1
ATOM 637 C C . SER A 1 120 ? 13.644 51.239 88.453 1.00 61.30 120 SER A C 1
ATOM 638 O O . SER A 1 120 ? 13.172 51.802 87.464 1.00 64.78 120 SER A O 1
ATOM 641 N N . SER A 1 121 ? 13.723 51.822 89.641 1.00 61.94 121 SER A N 1
ATOM 642 C CA . SER A 1 121 ? 13.016 53.062 89.907 1.00 69.03 121 SER A CA 1
ATOM 643 C C . SER A 1 121 ? 13.826 54.244 89.406 1.00 70.18 121 SER A C 1
ATOM 644 O O . SER A 1 121 ? 15.055 54.260 89.505 1.00 70.79 121 SER A O 1
ATOM 646 N N . SER A 1 122 ? 13.129 55.226 88.845 1.00 74.15 122 SER A N 1
ATOM 647 C CA . SER A 1 122 ? 13.772 56.490 88.523 1.00 75.53 122 SER A CA 1
ATOM 648 C C . SER A 1 122 ? 14.257 57.141 89.810 1.00 72.26 122 SER A C 1
ATOM 649 O O . SER A 1 122 ? 13.470 57.332 90.744 1.00 80.04 122 SER A O 1
ATOM 651 N N . ASN A 1 123 ? 15.565 57.410 89.872 1.00 74.59 123 ASN A N 1
ATOM 652 C CA . ASN A 1 123 ? 16.256 58.129 90.949 1.00 77.73 123 ASN A CA 1
ATOM 653 C C . ASN A 1 123 ? 16.695 57.244 92.121 1.00 74.92 123 ASN A C 1
ATOM 654 O O . ASN A 1 123 ? 17.152 57.764 93.148 1.00 77.82 123 ASN A O 1
ATOM 656 N N . ASP A 1 124 ? 16.583 55.919 91.992 1.00 71.36 124 ASP A N 1
ATOM 657 C CA . ASP A 1 124 ? 17.240 55.012 92.937 1.00 63.76 124 ASP A CA 1
ATOM 658 C C . ASP A 1 124 ? 17.459 53.686 92.225 1.00 61.52 124 ASP A C 1
ATOM 659 O O . ASP A 1 124 ? 16.537 52.872 92.133 1.00 63.31 124 ASP A O 1
ATOM 664 N N . LYS A 1 125 ? 18.691 53.456 91.774 1.00 62.43 125 LYS A N 1
ATOM 665 C CA . LYS A 1 125 ? 18.983 52.237 91.036 1.00 65.32 125 LYS A CA 1
ATOM 666 C C . LYS A 1 125 ? 18.804 50.988 91.883 1.00 58.97 125 LYS A C 1
ATOM 667 O O . LYS A 1 125 ? 18.715 49.889 91.329 1.00 61.40 125 LYS A O 1
ATOM 669 N N . LEU A 1 126 ? 18.731 51.124 93.197 1.00 60.44 126 LEU A N 1
ATOM 670 C CA . LEU A 1 126 ? 18.604 49.973 94.073 1.00 59.52 126 LEU A CA 1
ATOM 671 C C . LEU A 1 126 ? 17.167 49.659 94.460 1.00 54.31 126 LEU A C 1
ATOM 672 O O . LEU A 1 126 ? 16.942 48.677 95.171 1.00 55.85 126 LEU A O 1
ATOM 677 N N . ALA A 1 127 ? 16.192 50.438 94.005 1.00 53.91 127 ALA A N 1
ATOM 678 C CA . ALA A 1 127 ? 14.791 50.123 94.250 1.00 55.65 127 ALA A CA 1
ATOM 679 C C . ALA A 1 127 ? 14.141 49.523 93.007 1.00 55.72 127 ALA A C 1
ATOM 680 O O . ALA A 1 127 ? 14.625 49.683 91.884 1.00 61.33 127 ALA A O 1
ATOM 682 N N . PHE A 1 128 ? 13.036 48.812 93.231 1.00 53.83 128 PHE A N 1
ATOM 683 C CA . PHE A 1 128 ? 12.171 48.301 92.178 1.00 51.42 128 PHE A CA 1
ATOM 684 C C . PHE A 1 128 ? 10.881 49.102 92.149 1.00 52.25 128 PHE A C 1
ATOM 685 O O . PHE A 1 128 ? 10.378 49.528 93.197 1.00 54.67 128 PHE A O 1
ATOM 693 N N . ASP A 1 129 ? 10.339 49.288 90.947 1.00 51.81 129 ASP A N 1
ATOM 694 C CA . ASP A 1 129 ? 9.007 49.869 90.811 1.00 45.39 129 ASP A CA 1
ATOM 695 C C . ASP A 1 129 ? 7.973 48.957 91.448 1.00 43.37 129 ASP A C 1
ATOM 696 O O . ASP A 1 129 ? 8.130 47.735 91.507 1.00 43.15 129 ASP A O 1
ATOM 701 N N . VAL A 1 130 ? 6.903 49.564 91.926 1.00 42.89 130 VAL A N 1
ATOM 702 C CA . VAL A 1 130 ? 5.776 48.843 92.495 1.00 43.76 130 VAL A CA 1
ATOM 703 C C . VAL A 1 130 ? 4.553 49.225 91.674 1.00 46.17 130 VAL A C 1
ATOM 704 O O . VAL A 1 130 ? 4.317 50.411 91.426 1.00 47.25 130 VAL A O 1
ATOM 708 N N . GLY A 1 131 ? 3.814 48.236 91.211 1.00 46.80 131 GLY A N 1
ATOM 709 C CA . GLY A 1 131 ? 2.661 48.474 90.359 1.00 47.87 131 GLY A CA 1
ATOM 710 C C . GLY A 1 131 ? 1.691 47.343 90.507 1.00 47.80 131 GLY A C 1
ATOM 711 O O . GLY A 1 131 ? 1.642 46.690 91.553 1.00 49.38 131 GLY A O 1
ATOM 712 N N . LEU A 1 132 ? 0.913 47.098 89.460 1.00 44.12 132 LEU A N 1
ATOM 713 C CA . LEU A 1 132 ? -0.063 46.018 89.456 1.00 46.21 132 LEU A CA 1
ATOM 714 C C . LEU A 1 132 ? 0.383 44.944 88.481 1.00 47.17 132 LEU A C 1
ATOM 715 O O . LEU A 1 132 ? 0.765 45.248 87.350 1.00 46.69 132 LEU A O 1
ATOM 720 N N . GLN A 1 133 ? 0.325 43.697 88.917 1.00 46.91 133 GLN A N 1
ATOM 721 C CA . GLN A 1 133 ? 0.596 42.560 88.055 1.00 43.12 133 GLN A CA 1
ATOM 722 C C . GLN A 1 133 ? -0.722 41.883 87.688 1.00 49.25 133 GLN A C 1
ATOM 723 O O . GLN A 1 133 ? -1.601 41.708 88.542 1.00 46.57 133 GLN A O 1
ATOM 729 N N . GLN A 1 134 ? -0.852 41.525 86.403 1.00 42.52 134 GLN A N 1
ATOM 730 C CA . GLN A 1 134 ? -2.107 41.139 85.768 1.00 47.64 134 GLN A CA 1
ATOM 731 C C . GLN A 1 134 ? -2.635 39.792 86.243 1.00 51.31 134 GLN A C 1
ATOM 732 O O . GLN A 1 134 ? -3.792 39.458 85.948 1.00 49.42 134 GLN A O 1
ATOM 734 N N . HIS A 1 135 ? -1.828 39.028 86.971 1.00 46.64 135 HIS A N 1
ATOM 735 C CA . HIS A 1 135 ? -2.204 37.717 87.481 1.00 51.23 135 HIS A CA 1
ATOM 736 C C . HIS A 1 135 ? -1.645 37.544 88.894 1.00 53.55 135 HIS A C 1
ATOM 737 O O . HIS A 1 135 ? -0.881 38.376 89.394 1.00 50.02 135 HIS A O 1
ATOM 744 N N . SER A 1 136 ? -1.987 36.424 89.529 1.00 52.11 136 SER A N 1
ATOM 745 C CA . SER A 1 136 ? -1.598 36.180 90.914 1.00 53.67 136 SER A CA 1
ATOM 746 C C . SER A 1 136 ? -0.529 35.098 91.045 1.00 52.60 136 SER A C 1
ATOM 747 O O . SER A 1 136 ? -0.519 34.353 92.027 1.00 55.60 136 SER A O 1
ATOM 750 N N . GLN A 1 137 ? 0.370 34.993 90.073 1.00 53.53 137 GLN A N 1
ATOM 751 C CA . GLN A 1 137 ? 1.363 33.924 90.037 1.00 57.04 137 GLN A CA 1
ATOM 752 C C . GLN A 1 137 ? 2.726 34.452 90.451 1.00 53.46 137 GLN A C 1
ATOM 753 O O . GLN A 1 137 ? 3.087 35.586 90.122 1.00 54.08 137 GLN A O 1
ATOM 755 N N . GLY A 1 138 ? 3.484 33.617 91.164 1.00 59.67 138 GLY A N 1
ATOM 756 C CA . GLY A 1 138 ? 4.844 33.946 91.546 1.00 50.74 138 GLY A CA 1
ATOM 757 C C . GLY A 1 138 ? 4.920 34.615 92.900 1.00 44.68 138 GLY A C 1
ATOM 758 O O . GLY A 1 138 ? 3.943 34.723 93.633 1.00 55.91 138 GLY A O 1
ATOM 759 N N . GLU A 1 139 ? 6.114 35.102 93.216 1.00 42.15 139 GLU A N 1
ATOM 760 C CA . GLU A 1 139 ? 6.403 35.729 94.495 1.00 45.19 139 GLU A CA 1
ATOM 761 C C . GLU A 1 139 ? 6.308 37.246 94.472 1.00 44.81 139 GLU A C 1
ATOM 762 O O . GLU A 1 139 ? 6.154 37.856 95.537 1.00 47.08 139 GLU A O 1
ATOM 768 N N . ALA A 1 140 ? 6.402 37.869 93.302 1.00 35.06 140 ALA A N 1
ATOM 769 C CA . ALA A 1 140 ? 6.405 39.323 93.222 1.00 42.04 140 ALA A CA 1
ATOM 770 C C . ALA A 1 140 ? 5.108 39.957 93.727 1.00 44.64 140 ALA A C 1
ATOM 771 O O . ALA A 1 140 ? 5.078 41.174 93.947 1.00 43.84 140 ALA A O 1
ATOM 773 N N . CYS A 1 141 ? 4.041 39.185 93.916 1.00 39.30 141 CYS A N 1
ATOM 774 C CA . CYS A 1 141 ? 2.793 39.748 94.415 1.00 45.04 141 CYS A CA 1
ATOM 775 C C . CYS A 1 141 ? 2.516 39.351 95.863 1.00 44.34 141 CYS A C 1
ATOM 776 O O . CYS A 1 141 ? 1.386 39.485 96.332 1.00 40.10 141 CYS A O 1
ATOM 779 N N . TRP A 1 142 ? 3.518 38.870 96.586 1.00 42.54 142 TRP A N 1
ATOM 780 C CA . TRP A 1 142 ? 3.322 38.518 97.983 1.00 44.73 142 TRP A CA 1
ATOM 781 C C . TRP A 1 142 ? 4.132 39.456 98.860 1.00 43.88 142 TRP A C 1
ATOM 782 O O . TRP A 1 142 ? 5.215 39.901 98.476 1.00 46.24 142 TRP A O 1
ATOM 793 N N . TRP A 1 143 ? 3.570 39.799 100.011 1.00 44.51 143 TRP A N 1
ATOM 794 C CA . TRP A 1 143 ? 4.197 40.724 100.942 1.00 42.46 143 TRP A CA 1
ATOM 795 C C . TRP A 1 143 ? 4.084 40.119 102.327 1.00 43.85 143 TRP A C 1
ATOM 796 O O . TRP A 1 143 ? 2.989 39.708 102.730 1.00 46.59 143 TRP A O 1
ATOM 807 N N . THR A 1 144 ? 5.216 40.008 103.026 1.00 41.65 144 THR A N 1
ATOM 808 C CA . THR A 1 144 ? 5.184 39.618 104.428 1.00 41.84 144 THR A CA 1
ATOM 809 C C . THR A 1 144 ? 4.870 40.837 105.285 1.00 40.48 144 THR A C 1
ATOM 810 O O . THR A 1 144 ? 5.281 41.959 104.971 1.00 40.99 144 THR A O 1
ATOM 814 N N . VAL A 1 145 ? 4.143 40.609 106.378 1.00 44.33 145 VAL A N 1
ATOM 815 C CA . VAL A 1 145 ? 3.738 41.664 107.306 1.00 41.44 145 VAL A CA 1
ATOM 816 C C . VAL A 1 145 ? 4.580 41.606 108.576 1.00 44.39 145 VAL A C 1
ATOM 817 O O . VAL A 1 145 ? 4.795 40.533 109.163 1.00 41.69 145 VAL A O 1
ATOM 821 N N . HIS A 1 146 ? 5.025 42.773 109.019 1.00 38.38 146 HIS A N 1
ATOM 822 C CA . HIS A 1 146 ? 5.955 42.849 110.123 1.00 43.54 146 HIS A CA 1
ATOM 823 C C . HIS A 1 146 ? 5.577 44.036 110.992 1.00 46.07 146 HIS A C 1
ATOM 824 O O . HIS A 1 146 ? 5.053 45.034 110.482 1.00 48.15 146 HIS A O 1
ATOM 831 N N . PRO A 1 147 ? 5.820 43.936 112.297 1.00 38.14 147 PRO A N 1
ATOM 832 C CA . PRO A 1 147 ? 5.489 45.051 113.190 1.00 42.38 147 PRO A CA 1
ATOM 833 C C . PRO A 1 147 ? 6.279 46.294 112.837 1.00 44.05 147 PRO A C 1
ATOM 834 O O . PRO A 1 147 ? 7.482 46.235 112.585 1.00 52.43 147 PRO A O 1
ATOM 838 N N . ALA A 1 148 ? 5.591 47.431 112.813 1.00 40.43 148 ALA A N 1
ATOM 839 C CA . ALA A 1 148 ? 6.260 48.719 112.758 1.00 48.07 148 ALA A CA 1
ATOM 840 C C . ALA A 1 148 ? 6.618 49.257 114.147 1.00 55.24 148 ALA A C 1
ATOM 841 O O . ALA A 1 148 ? 6.833 50.467 114.292 1.00 57.08 148 ALA A O 1
ATOM 843 N N . SER A 1 149 ? 6.683 48.397 115.166 1.00 58.58 149 SER A N 1
ATOM 844 C CA . SER A 1 149 ? 7.085 48.836 116.504 1.00 58.72 149 SER A CA 1
ATOM 845 C C . SER A 1 149 ? 7.332 47.635 117.407 1.00 51.62 149 SER A C 1
ATOM 846 O O . SER A 1 149 ? 6.884 46.517 117.136 1.00 52.73 149 SER A O 1
ATOM 849 N N . LYS A 1 150 ? 8.039 47.891 118.505 1.00 57.34 150 LYS A N 1
ATOM 850 C CA . LYS A 1 150 ? 8.268 46.851 119.501 1.00 58.18 150 LYS A CA 1
ATOM 851 C C . LYS A 1 150 ? 6.981 46.406 120.179 1.00 53.79 150 LYS A C 1
ATOM 852 O O . LYS A 1 150 ? 6.968 45.343 120.807 1.00 54.76 150 LYS A O 1
ATOM 854 N N . GLN A 1 151 ? 5.899 47.171 120.043 1.00 50.07 151 GLN A N 1
ATOM 855 C CA . GLN A 1 151 ? 4.650 46.809 120.687 1.00 53.82 151 GLN A CA 1
ATOM 856 C C . GLN A 1 151 ? 4.048 45.520 120.139 1.00 54.75 151 GLN A C 1
ATOM 857 O O . GLN A 1 151 ? 3.071 45.030 120.714 1.00 58.78 151 GLN A O 1
ATOM 859 N N . ARG A 1 152 ? 4.583 44.959 119.054 1.00 50.69 152 ARG A N 1
ATOM 860 C CA . ARG A 1 152 ? 4.094 43.685 118.541 1.00 47.16 152 ARG A CA 1
ATOM 861 C C . ARG A 1 152 ? 5.262 42.796 118.149 1.00 43.50 152 ARG A C 1
ATOM 862 O O . ARG A 1 152 ? 6.354 43.270 117.839 1.00 44.28 152 ARG A O 1
ATOM 870 N N . SER A 1 153 ? 5.001 41.492 118.142 1.00 44.52 153 SER A N 1
ATOM 871 C CA . SER A 1 153 ? 6.006 40.487 117.848 1.00 43.12 153 SER A CA 1
ATOM 872 C C . SER A 1 153 ? 5.467 39.494 116.820 1.00 49.96 153 SER A C 1
ATOM 873 O O . SER A 1 153 ? 4.249 39.299 116.691 1.00 48.20 153 SER A O 1
ATOM 876 N N . GLU A 1 154 ? 6.395 38.856 116.091 1.00 45.51 154 GLU A N 1
ATOM 877 C CA . GLU A 1 154 ? 6.017 37.916 115.040 1.00 45.04 154 GLU A CA 1
ATOM 878 C C . GLU A 1 154 ? 5.050 36.877 115.586 1.00 48.56 154 GLU A C 1
ATOM 879 O O . GLU A 1 154 ? 5.109 36.498 116.757 1.00 50.90 154 GLU A O 1
ATOM 881 N N . GLY A 1 155 ? 4.133 36.438 114.733 1.00 50.81 155 GLY A N 1
ATOM 882 C CA . GLY A 1 155 ? 3.153 35.453 115.126 1.00 48.42 155 GLY A CA 1
ATOM 883 C C . GLY A 1 155 ? 1.978 35.986 115.907 1.00 43.66 155 GLY A C 1
ATOM 884 O O . GLY A 1 155 ? 1.074 35.209 116.222 1.00 44.37 155 GLY A O 1
ATOM 885 N N . GLU A 1 156 ? 1.951 37.275 116.228 1.00 44.27 156 GLU A N 1
ATOM 886 C CA . GLU A 1 156 ? 0.801 37.863 116.894 1.00 41.38 156 GLU A CA 1
ATOM 887 C C . GLU A 1 156 ? -0.229 38.311 115.868 1.00 49.42 156 GLU A C 1
ATOM 888 O O . GLU A 1 156 ? 0.098 38.587 114.709 1.00 51.67 156 GLU A O 1
ATOM 894 N N . LYS A 1 157 ? -1.486 38.377 116.306 1.00 47.68 157 LYS A N 1
ATOM 895 C CA . LYS A 1 157 ? -2.550 38.845 115.431 1.00 49.96 157 LYS A CA 1
ATOM 896 C C . LYS A 1 157 ? -2.299 40.292 115.021 1.00 48.64 157 LYS A C 1
ATOM 897 O O . LYS A 1 157 ? -1.847 41.118 115.819 1.00 47.55 157 LYS A O 1
ATOM 899 N N . VAL A 1 158 ? -2.573 40.595 113.759 1.00 46.70 158 VAL A N 1
ATOM 900 C CA . VAL A 1 158 ? -2.487 41.971 113.287 1.00 47.85 158 VAL A CA 1
ATOM 901 C C . VAL A 1 158 ? -3.782 42.688 113.643 1.00 51.60 158 VAL A C 1
ATOM 902 O O . VAL A 1 158 ? -4.877 42.217 113.312 1.00 54.48 158 VAL A O 1
ATOM 906 N N . ARG A 1 159 ? -3.668 43.829 114.316 1.00 49.85 159 ARG A N 1
ATOM 907 C CA . ARG A 1 159 ? -4.834 44.620 114.684 1.00 51.27 159 ARG A CA 1
ATOM 908 C C . ARG A 1 159 ? -5.026 45.776 113.717 1.00 54.48 159 ARG A C 1
ATOM 909 O O . ARG A 1 159 ? -4.076 46.512 113.421 1.00 55.99 159 ARG A O 1
ATOM 917 N N . VAL A 1 160 ? -6.255 45.914 113.222 1.00 47.76 160 VAL A N 1
ATOM 918 C CA . VAL A 1 160 ? -6.731 47.136 112.593 1.00 50.02 160 VAL A CA 1
ATOM 919 C C . VAL A 1 160 ? -6.178 48.319 113.373 1.00 54.30 160 VAL A C 1
ATOM 920 O O . VAL A 1 160 ? -6.314 48.378 114.597 1.00 63.04 160 VAL A O 1
ATOM 924 N N . GLY A 1 161 ? -5.532 49.256 112.689 1.00 58.84 161 GLY A N 1
ATOM 925 C CA . GLY A 1 161 ? -4.932 50.399 113.340 1.00 55.80 161 GLY A CA 1
ATOM 926 C C . GLY A 1 161 ? -3.452 50.256 113.612 1.00 56.47 161 GLY A C 1
ATOM 927 O O . GLY A 1 161 ? -2.761 51.270 113.783 1.00 54.56 161 GLY A O 1
ATOM 928 N N . ASP A 1 162 ? -2.952 49.028 113.666 1.00 52.52 162 ASP A N 1
ATOM 929 C CA . ASP A 1 162 ? -1.520 48.830 113.748 1.00 52.70 162 ASP A CA 1
ATOM 930 C C . ASP A 1 162 ? -0.840 49.429 112.526 1.00 54.06 162 ASP A C 1
ATOM 931 O O . ASP A 1 162 ? -1.397 49.452 111.428 1.00 55.05 162 ASP A O 1
ATOM 936 N N . ASP A 1 163 ? 0.374 49.926 112.737 1.00 54.33 163 ASP A N 1
ATOM 937 C CA . ASP A 1 163 ? 1.250 50.298 111.646 1.00 53.41 163 ASP A CA 1
ATOM 938 C C . ASP A 1 163 ? 2.009 49.072 111.174 1.00 53.87 163 ASP A C 1
ATOM 939 O O . ASP A 1 163 ? 2.466 48.257 111.983 1.00 56.57 163 ASP A O 1
ATOM 944 N N . LEU A 1 164 ? 2.150 48.951 109.862 1.00 48.39 164 LEU A N 1
ATOM 945 C CA . LEU A 1 164 ? 2.722 47.766 109.253 1.00 50.88 164 LEU A CA 1
ATOM 946 C C . LEU A 1 164 ? 4.007 48.086 108.507 1.00 48.67 164 LEU A C 1
ATOM 947 O O . LEU A 1 164 ? 4.197 49.196 107.996 1.00 45.90 164 LEU A O 1
ATOM 952 N N . ILE A 1 165 ? 4.873 47.079 108.447 1.00 45.42 165 ILE A N 1
ATOM 953 C CA . ILE A 1 165 ? 6.004 47.035 107.530 1.00 44.81 165 ILE A CA 1
ATOM 954 C C . ILE A 1 165 ? 5.734 45.932 106.511 1.00 43.64 165 ILE A C 1
ATOM 955 O O . ILE A 1 165 ? 5.419 44.796 106.888 1.00 46.81 165 ILE A O 1
ATOM 960 N N . LEU A 1 166 ? 5.835 46.259 105.225 1.00 46.05 166 LEU A N 1
ATOM 961 C CA . LEU A 1 166 ? 5.535 45.305 104.162 1.00 42.10 166 LEU A CA 1
ATOM 962 C C . LEU A 1 166 ? 6.801 45.010 103.363 1.00 41.61 166 LEU A C 1
ATOM 963 O O . LEU A 1 166 ? 7.364 45.896 102.704 1.00 37.69 166 LEU A O 1
ATOM 968 N N . VAL A 1 167 ? 7.221 43.755 103.404 1.00 36.17 167 VAL A N 1
ATOM 969 C CA . VAL A 1 167 ? 8.433 43.305 102.750 1.00 44.34 167 VAL A CA 1
ATOM 970 C C . VAL A 1 167 ? 8.034 42.445 101.563 1.00 43.84 167 VAL A C 1
ATOM 971 O O . VAL A 1 167 ? 7.278 41.479 101.716 1.00 46.79 167 VAL A O 1
ATOM 975 N N . SER A 1 168 ? 8.533 42.802 100.382 1.00 45.14 168 SER A N 1
ATOM 976 C CA . SER A 1 168 ? 8.296 41.988 99.204 1.00 38.89 168 SER A CA 1
ATOM 977 C C . SER A 1 168 ? 8.938 40.621 99.370 1.00 43.50 168 SER A C 1
ATOM 978 O O . SER A 1 168 ? 10.141 40.520 99.632 1.00 45.59 168 SER A O 1
ATOM 981 N N . VAL A 1 169 ? 8.148 39.564 99.179 1.00 37.61 169 VAL A N 1
ATOM 982 C CA . VAL A 1 169 ? 8.716 38.217 99.200 1.00 39.36 169 VAL A CA 1
ATOM 983 C C . VAL A 1 169 ? 9.767 38.040 98.105 1.00 45.41 169 VAL A C 1
ATOM 984 O O . VAL A 1 169 ? 10.802 37.391 98.318 1.00 46.09 169 VAL A O 1
ATOM 988 N N . ALA A 1 170 ? 9.539 38.622 96.923 1.00 42.85 170 ALA A N 1
ATOM 989 C CA . ALA A 1 170 ? 10.414 38.322 95.794 1.00 41.31 170 ALA A CA 1
ATOM 990 C C . ALA A 1 170 ? 11.758 39.027 95.915 1.00 47.10 170 ALA A C 1
ATOM 991 O O . ALA A 1 170 ? 12.811 38.415 95.703 1.00 47.13 170 ALA A O 1
ATOM 993 N N . THR A 1 171 ? 11.744 40.318 96.220 1.00 45.05 171 THR A N 1
ATOM 994 C CA . THR A 1 171 ? 12.956 41.118 96.191 1.00 42.29 171 THR A CA 1
ATOM 995 C C . THR A 1 171 ? 13.437 41.538 97.574 1.00 48.55 171 THR A C 1
ATOM 996 O O . THR A 1 171 ? 14.395 42.308 97.665 1.00 50.58 171 THR A O 1
ATOM 1000 N N . GLU A 1 172 ? 12.788 41.074 98.644 1.00 46.77 172 GLU A N 1
ATOM 1001 C CA . GLU A 1 172 ? 13.230 41.337 100.016 1.00 49.33 172 GLU A CA 1
ATOM 1002 C C . GLU A 1 172 ? 13.456 42.828 100.266 1.00 48.04 172 GLU A C 1
ATOM 1003 O O . GLU A 1 172 ? 14.368 43.230 100.984 1.00 52.00 172 GLU A O 1
ATOM 1009 N N . ARG A 1 173 ? 12.612 43.658 99.669 1.00 47.77 173 ARG A N 1
ATOM 1010 C CA . ARG A 1 173 ? 12.631 45.094 99.889 1.00 45.47 173 ARG A CA 1
ATOM 1011 C C . ARG A 1 173 ? 11.319 45.538 100.533 1.00 48.17 173 ARG A C 1
ATOM 1012 O O . ARG A 1 173 ? 10.280 44.875 100.416 1.00 43.21 173 ARG A O 1
ATOM 1020 N N . TYR A 1 174 ? 11.380 46.685 101.205 1.00 43.54 174 TYR A N 1
ATOM 1021 C CA . TYR A 1 174 ? 10.204 47.266 101.831 1.00 41.53 174 TYR A CA 1
ATOM 1022 C C . TYR A 1 174 ? 9.341 47.967 100.795 1.00 49.72 174 TYR A C 1
ATOM 1023 O O . TYR A 1 174 ? 9.857 48.700 99.946 1.00 46.69 174 TYR A O 1
ATOM 1032 N N . LEU A 1 175 ? 8.017 47.765 100.873 1.00 41.42 175 LEU A N 1
ATOM 1033 C CA . LEU A 1 175 ? 7.146 48.719 100.210 1.00 42.15 175 LEU A CA 1
ATOM 1034 C C . LEU A 1 175 ? 7.402 50.067 100.862 1.00 41.07 175 LEU A C 1
ATOM 1035 O O . LEU A 1 175 ? 7.297 50.199 102.091 1.00 34.63 175 LEU A O 1
ATOM 1040 N N . HIS A 1 176 ? 7.779 51.050 100.045 1.00 43.06 176 HIS A N 1
ATOM 1041 C CA . HIS A 1 176 ? 8.426 52.264 100.524 1.00 48.38 176 HIS A CA 1
ATOM 1042 C C . HIS A 1 176 ? 7.943 53.460 99.716 1.00 47.64 176 HIS A C 1
ATOM 1043 O O . HIS A 1 176 ? 7.635 53.341 98.529 1.00 47.74 176 HIS A O 1
ATOM 1050 N N . THR A 1 177 ? 7.877 54.615 100.368 1.00 45.92 177 THR A N 1
ATOM 1051 C CA . THR A 1 177 ? 7.416 55.830 99.718 1.00 51.49 177 THR A CA 1
ATOM 1052 C C . THR A 1 177 ? 8.338 56.979 100.088 1.00 56.72 177 THR A C 1
ATOM 1053 O O . THR A 1 177 ? 8.794 57.072 101.228 1.00 64.43 177 THR A O 1
ATOM 1057 N N . THR A 1 178 ? 8.630 57.834 99.115 1.00 61.43 178 THR A N 1
ATOM 1058 C CA . THR A 1 178 ? 9.555 58.952 99.290 1.00 67.44 178 THR A CA 1
ATOM 1059 C C . THR A 1 178 ? 9.349 59.915 98.126 1.00 73.41 178 THR A C 1
ATOM 1060 O O . THR A 1 178 ? 8.401 59.768 97.346 1.00 76.43 178 THR A O 1
ATOM 1064 N N . LYS A 1 179 ? 10.239 60.901 97.997 1.00 71.40 179 LYS A N 1
ATOM 1065 C CA . LYS A 1 179 ? 10.045 61.971 97.029 1.00 78.41 179 LYS A CA 1
ATOM 1066 C C . LYS A 1 179 ? 11.252 62.092 96.110 1.00 81.49 179 LYS A C 1
ATOM 1067 O O . LYS A 1 179 ? 12.359 61.656 96.434 1.00 84.53 179 LYS A O 1
ATOM 1069 N N . GLU A 1 180 ? 11.018 62.692 94.946 1.00 82.03 180 GLU A N 1
ATOM 1070 C CA . GLU A 1 180 ? 12.093 63.016 94.006 1.00 91.47 180 GLU A CA 1
ATOM 1071 C C . GLU A 1 180 ? 11.634 64.225 93.205 1.00 93.66 180 GLU A C 1
ATOM 1072 O O . GLU A 1 180 ? 10.677 64.127 92.427 1.00 95.67 180 GLU A O 1
ATOM 1074 N N . ASN A 1 181 ? 12.317 65.357 93.395 1.00 94.00 181 ASN A N 1
ATOM 1075 C CA . ASN A 1 181 ? 11.834 66.658 92.931 1.00 96.23 181 ASN A CA 1
ATOM 1076 C C . ASN A 1 181 ? 10.464 66.953 93.543 1.00 95.70 181 ASN A C 1
ATOM 1077 O O . ASN A 1 181 ? 9.517 67.342 92.853 1.00 97.47 181 ASN A O 1
ATOM 1082 N N . ASP A 1 182 ? 10.384 66.774 94.868 1.00 92.40 182 ASP A N 1
ATOM 1083 C CA . ASP A 1 182 ? 9.141 66.760 95.641 1.00 99.14 182 ASP A CA 1
ATOM 1084 C C . ASP A 1 182 ? 7.966 66.173 94.869 1.00 96.67 182 ASP A C 1
ATOM 1085 O O . ASP A 1 182 ? 7.061 66.896 94.439 1.00 96.24 182 ASP A O 1
ATOM 1090 N N . LEU A 1 183 ? 7.984 64.858 94.694 1.00 94.13 183 LEU A N 1
ATOM 1091 C CA . LEU A 1 183 ? 6.851 64.129 94.139 1.00 89.07 183 LEU A CA 1
ATOM 1092 C C . LEU A 1 183 ? 6.860 62.776 94.832 1.00 80.89 183 LEU A C 1
ATOM 1093 O O . LEU A 1 183 ? 7.735 61.947 94.564 1.00 80.62 183 LEU A O 1
ATOM 1095 N N . SER A 1 184 ? 5.920 62.565 95.747 1.00 78.45 184 SER A N 1
ATOM 1096 C CA . SER A 1 184 ? 5.955 61.349 96.544 1.00 75.27 184 SER A CA 1
ATOM 1097 C C . SER A 1 184 ? 5.773 60.122 95.659 1.00 69.47 184 SER A C 1
ATOM 1098 O O . SER A 1 184 ? 4.682 59.890 95.135 1.00 73.99 184 SER A O 1
ATOM 1101 N N . VAL A 1 185 ? 6.833 59.341 95.484 1.00 63.19 185 VAL A N 1
ATOM 1102 C CA . VAL A 1 185 ? 6.793 58.148 94.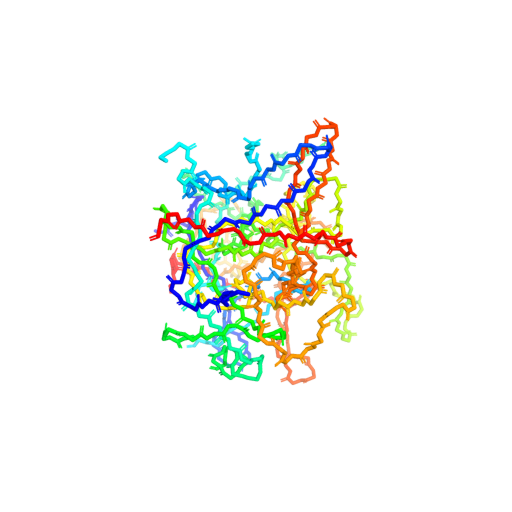658 1.00 56.21 185 VAL A CA 1
ATOM 1103 C C . VAL A 1 185 ? 6.761 56.921 95.560 1.00 56.53 185 VAL A C 1
ATOM 1104 O O . VAL A 1 185 ? 6.966 57.005 96.775 1.00 57.02 185 VAL A O 1
ATOM 1106 N N . VAL A 1 186 ? 6.532 55.759 94.944 1.00 50.27 186 VAL A N 1
ATOM 1107 C CA . VAL A 1 186 ? 6.316 54.503 95.658 1.00 50.50 186 VAL A CA 1
ATOM 1108 C C . VAL A 1 186 ? 7.138 53.422 94.979 1.00 45.79 186 VAL A C 1
ATOM 1109 O O . VAL A 1 186 ? 7.108 53.300 93.749 1.00 49.95 186 VAL A O 1
ATOM 1113 N N . ASN A 1 187 ? 7.884 52.652 95.766 1.00 44.12 187 ASN A N 1
ATOM 1114 C CA . ASN A 1 187 ? 8.753 51.627 95.190 1.00 48.05 187 ASN A CA 1
ATOM 1115 C C . ASN A 1 187 ? 8.993 50.550 96.235 1.00 45.02 187 ASN A C 1
ATOM 1116 O O . ASN A 1 187 ? 8.340 50.516 97.282 1.00 43.30 187 ASN A O 1
ATOM 1121 N N . ALA A 1 188 ? 9.924 49.663 95.938 1.00 42.60 188 ALA A N 1
ATOM 1122 C CA . ALA A 1 188 ? 10.383 48.665 96.886 1.00 44.24 188 ALA A CA 1
ATOM 1123 C C . ALA A 1 188 ? 11.886 48.868 97.051 1.00 51.74 188 ALA A C 1
ATOM 1124 O O . ALA A 1 188 ? 12.650 48.701 96.091 1.00 50.11 188 ALA A O 1
ATOM 1126 N N . SER A 1 189 ? 12.312 49.244 98.256 1.00 43.85 189 SER A N 1
ATOM 1127 C CA . SER A 1 189 ? 13.692 49.647 98.480 1.00 50.07 189 SER A CA 1
ATOM 1128 C C . SER A 1 189 ? 14.147 49.158 99.845 1.00 47.63 189 SER A C 1
ATOM 1129 O O . SER A 1 189 ? 13.401 48.494 100.568 1.00 48.84 189 SER A O 1
ATOM 1132 N N . PHE A 1 190 ? 15.391 49.491 100.198 1.00 47.87 190 PHE A N 1
ATOM 1133 C CA . PHE A 1 190 ? 16.000 49.034 101.448 1.00 51.70 190 PHE A CA 1
ATOM 1134 C C . PHE A 1 190 ? 15.791 50.004 102.602 1.00 49.28 190 PHE A C 1
ATOM 1135 O O . PHE A 1 190 ? 16.278 49.752 103.706 1.00 51.98 190 PHE A O 1
ATOM 1143 N N . HIS A 1 191 ? 15.083 51.102 102.365 1.00 51.68 191 HIS A N 1
ATOM 1144 C CA . HIS A 1 191 ? 14.579 51.984 103.403 1.00 49.38 191 HIS A CA 1
ATOM 1145 C C . HIS A 1 191 ? 13.108 51.671 103.663 1.00 52.09 191 HIS A C 1
ATOM 1146 O O . HIS A 1 191 ? 12.362 51.346 102.735 1.00 49.58 191 HIS A O 1
ATOM 1153 N N . VAL A 1 192 ? 12.687 51.782 104.935 1.00 51.46 192 VAL A N 1
ATOM 1154 C CA . VAL A 1 192 ? 11.379 51.296 105.373 1.00 47.79 192 VAL A CA 1
ATOM 1155 C C . VAL A 1 192 ? 10.400 52.452 105.513 1.00 49.95 192 VAL A C 1
ATOM 1156 O O . VAL A 1 192 ? 10.772 53.554 105.931 1.00 48.47 192 VAL A O 1
ATOM 1160 N N . THR A 1 193 ? 9.145 52.203 105.129 1.00 53.14 193 THR A N 1
ATOM 1161 C CA . THR A 1 193 ? 7.997 53.030 105.471 1.00 46.73 193 THR A CA 1
ATOM 1162 C C . THR A 1 193 ? 7.077 52.275 106.426 1.00 45.15 193 THR A C 1
ATOM 1163 O O . THR A 1 193 ? 6.972 51.042 106.396 1.00 44.43 193 THR A O 1
ATOM 1167 N N . HIS A 1 194 ? 6.404 53.024 107.276 1.00 41.18 194 HIS A N 1
ATOM 1168 C CA . HIS A 1 194 ? 5.354 52.472 108.106 1.00 42.89 194 HIS A CA 1
ATOM 1169 C C . HIS A 1 194 ? 4.021 52.767 107.434 1.00 43.08 194 HIS A C 1
ATOM 1170 O O . HIS A 1 194 ? 3.732 53.921 107.096 1.00 42.43 194 HIS A O 1
ATOM 1177 N N . TRP A 1 195 ? 3.234 51.721 107.204 1.00 40.53 195 TRP A N 1
ATOM 1178 C CA . TRP A 1 195 ? 1.910 51.852 106.614 1.00 50.21 195 TRP A CA 1
ATOM 1179 C C . TRP A 1 195 ? 0.843 51.535 107.659 1.00 49.32 195 TRP A C 1
ATOM 1180 O O . TRP A 1 195 ? 1.011 50.619 108.474 1.00 48.39 195 TRP A O 1
ATOM 1191 N N . SER A 1 196 ? -0.254 52.292 107.630 1.00 46.07 196 SER A N 1
ATOM 1192 C CA . SER A 1 196 ? -1.417 52.035 108.474 1.00 53.73 196 SER A CA 1
ATOM 1193 C C . SER A 1 196 ? -2.539 51.506 107.586 1.00 52.91 196 SER A C 1
ATOM 1194 O O . SER A 1 196 ? -2.927 52.153 106.607 1.00 51.38 196 SER A O 1
ATOM 1197 N N . VAL A 1 197 ? -3.028 50.316 107.907 1.00 48.59 197 VAL A N 1
ATOM 1198 C CA . VAL A 1 197 ? -4.062 49.655 107.121 1.00 55.30 197 VAL A CA 1
ATOM 1199 C C . VAL A 1 197 ? -5.434 50.130 107.597 1.00 55.64 197 VAL A C 1
ATOM 1200 O O . VAL A 1 197 ? -5.878 49.792 108.695 1.00 59.04 197 VAL A O 1
ATOM 1204 N N . GLN A 1 198 ? -6.108 50.911 106.774 1.00 54.72 198 GLN A N 1
ATOM 1205 C CA . GLN A 1 198 ? -7.409 51.387 107.214 1.00 57.84 198 GLN A CA 1
ATOM 1206 C C . GLN A 1 198 ? -8.528 50.639 106.495 1.00 56.04 198 GLN A C 1
ATOM 1207 O O . GLN A 1 198 ? -8.440 50.413 105.282 1.00 56.53 198 GLN A O 1
ATOM 1209 N N . PRO A 1 199 ? -9.587 50.232 107.199 1.00 59.46 199 PRO A N 1
ATOM 1210 C CA . PRO A 1 199 ? -10.665 49.480 106.536 1.00 55.14 199 PRO A CA 1
ATOM 1211 C C . PRO A 1 199 ? -11.537 50.370 105.662 1.00 53.89 199 PRO A C 1
ATOM 1212 O O . PRO A 1 199 ? -11.803 51.529 105.992 1.00 55.69 199 PRO A O 1
ATOM 1216 N N . TYR A 1 200 ? -11.978 49.815 104.532 1.00 54.26 200 TYR A N 1
ATOM 1217 C CA . TYR A 1 200 ? -12.882 50.503 103.615 1.00 51.86 200 TYR A CA 1
ATOM 1218 C C . TYR A 1 200 ? -14.321 50.099 103.903 1.00 54.31 200 TYR A C 1
ATOM 1219 O O . TYR A 1 200 ? -14.648 48.907 103.922 1.00 51.31 200 TYR A O 1
ATOM 1228 N N . GLY A 1 201 ? -15.177 51.091 104.121 1.00 53.69 201 GLY A N 1
ATOM 1229 C CA . GLY A 1 201 ? -16.581 50.820 104.331 1.00 57.80 201 GLY A CA 1
ATOM 1230 C C . GLY A 1 201 ? -16.933 50.250 105.691 1.00 63.20 201 GLY A C 1
ATOM 1231 O O . GLY A 1 201 ? -16.077 49.697 106.396 1.00 58.38 201 GLY A O 1
ATOM 1232 N N . THR A 1 202 ? -18.215 50.372 106.048 1.00 62.11 202 THR A N 1
ATOM 1233 C CA . THR A 1 202 ? -18.742 49.944 107.346 1.00 63.01 202 THR A CA 1
ATOM 1234 C C . THR A 1 202 ? -18.626 48.430 107.554 1.00 63.12 202 THR A C 1
ATOM 1235 O O . THR A 1 202 ? -19.348 47.643 106.930 1.00 64.49 202 THR A O 1
ATOM 1237 N N . SER B 1 14 ? 5.504 33.965 56.643 1.00 62.23 14 SER B N 1
ATOM 1238 C CA . SER B 1 14 ? 6.683 33.552 55.873 1.00 63.63 14 SER B CA 1
ATOM 1239 C C . SER B 1 14 ? 7.947 34.234 56.405 1.00 56.66 14 SER B C 1
ATOM 1240 O O . SER B 1 14 ? 8.958 33.577 56.631 1.00 57.71 14 SER B O 1
ATOM 1243 N N . PHE B 1 15 ? 7.866 35.538 56.647 1.00 53.01 15 PHE B N 1
ATOM 1244 C CA . PHE B 1 15 ? 9.007 36.349 57.045 1.00 52.71 15 PHE B CA 1
ATOM 1245 C C . PHE B 1 15 ? 8.839 36.886 58.462 1.00 52.64 15 PHE B C 1
ATOM 1246 O O . PHE B 1 15 ? 7.802 37.460 58.794 1.00 56.62 15 PHE B O 1
ATOM 1254 N N . LEU B 1 16 ? 9.866 36.726 59.290 1.00 56.48 16 LEU B N 1
ATOM 1255 C CA . LEU B 1 16 ? 9.915 37.479 60.536 1.00 56.68 16 LEU B CA 1
ATOM 1256 C C . LEU B 1 16 ? 9.695 38.956 60.243 1.00 57.58 16 LEU B C 1
ATOM 1257 O O . LEU B 1 16 ? 10.249 39.506 59.290 1.00 58.65 16 LEU B O 1
ATOM 1262 N N . ARG B 1 17 ? 8.867 39.593 61.054 1.00 53.00 17 ARG B N 1
ATOM 1263 C CA . ARG B 1 17 ? 8.604 41.007 60.897 1.00 55.42 17 ARG B CA 1
ATOM 1264 C C . ARG B 1 17 ? 8.682 41.647 62.267 1.00 53.26 17 ARG B C 1
ATOM 1265 O O . ARG B 1 17 ? 8.622 40.962 63.291 1.00 52.87 17 ARG B O 1
ATOM 1267 N N . THR B 1 18 ? 8.831 42.966 62.285 1.00 52.32 18 THR B N 1
ATOM 1268 C CA . THR B 1 18 ? 8.836 43.662 63.561 1.00 54.38 18 THR B CA 1
ATOM 1269 C C . THR B 1 18 ? 7.480 43.521 64.250 1.00 54.70 18 THR B C 1
ATOM 1270 O O . THR B 1 18 ? 6.451 43.250 63.620 1.00 55.49 18 THR B O 1
ATOM 1274 N N . GLU B 1 19 ? 7.506 43.695 65.574 1.00 54.25 19 GLU B N 1
ATOM 1275 C CA . GLU B 1 19 ? 6.359 43.547 66.464 1.00 49.72 19 GLU B CA 1
ATOM 1276 C C . GLU B 1 19 ? 5.874 42.099 66.542 1.00 51.75 19 GLU B C 1
ATOM 1277 O O . GLU B 1 19 ? 4.947 41.798 67.301 1.00 61.23 19 GLU B O 1
ATOM 1279 N N . ASP B 1 20 ? 6.476 41.189 65.779 1.00 52.31 20 ASP B N 1
ATOM 1280 C CA . ASP B 1 20 ? 6.123 39.786 65.937 1.00 52.36 20 ASP B CA 1
ATOM 1281 C C . ASP B 1 20 ? 6.522 39.305 67.327 1.00 56.51 20 ASP B C 1
ATOM 1282 O O . ASP B 1 20 ? 7.388 39.878 67.989 1.00 58.14 20 ASP B O 1
ATOM 1287 N N . MET B 1 21 ? 5.872 38.243 67.780 1.00 59.47 21 MET B N 1
ATOM 1288 C CA . MET B 1 21 ? 6.204 37.630 69.057 1.00 60.24 21 MET B CA 1
ATOM 1289 C C . MET B 1 21 ? 6.885 36.304 68.776 1.00 59.00 21 MET B C 1
ATOM 1290 O O . MET B 1 21 ? 6.337 35.469 68.057 1.00 59.34 21 MET B O 1
ATOM 1295 N N . VAL B 1 22 ? 8.081 36.117 69.327 1.00 54.99 22 VAL B N 1
ATOM 1296 C CA . VAL B 1 22 ? 8.941 35.015 68.923 1.00 56.53 22 VAL B CA 1
ATOM 1297 C C . VAL B 1 22 ? 9.452 34.278 70.146 1.00 52.01 22 VAL B C 1
ATOM 1298 O O . VAL B 1 22 ? 9.556 34.834 71.242 1.00 55.20 22 VAL B O 1
ATOM 1302 N N . CYS B 1 23 ? 9.760 33.006 69.949 1.00 53.97 23 CYS B N 1
ATOM 1303 C CA . CYS B 1 23 ? 10.400 32.171 70.956 1.00 50.74 23 CYS B CA 1
ATOM 1304 C C . CYS B 1 23 ? 11.695 31.612 70.366 1.00 60.80 23 CYS B C 1
ATOM 1305 O O . CYS B 1 23 ? 11.661 30.817 69.417 1.00 64.26 23 CYS B O 1
ATOM 1308 N N . LEU B 1 24 ? 12.832 32.048 70.913 1.00 56.29 24 LEU B N 1
ATOM 1309 C CA . LEU B 1 24 ? 14.152 31.669 70.414 1.00 53.49 24 LEU B CA 1
ATOM 1310 C C . LEU B 1 24 ? 14.516 30.300 70.956 1.00 53.44 24 LEU B C 1
ATOM 1311 O O . LEU B 1 24 ? 14.732 30.136 72.160 1.00 56.46 24 LEU B O 1
ATOM 1316 N N . SER B 1 25 ? 14.610 29.326 70.070 1.00 55.07 25 SER B N 1
ATOM 1317 C CA . SER B 1 25 ? 14.856 27.950 70.452 1.00 56.78 25 SER B CA 1
ATOM 1318 C C . SER B 1 25 ? 16.089 27.421 69.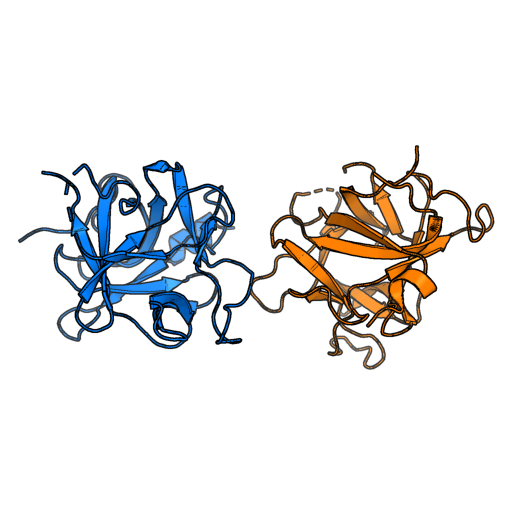737 1.00 57.15 25 SER B C 1
ATOM 1319 O O . SER B 1 25 ? 16.483 27.913 68.676 1.00 56.56 25 SER B O 1
ATOM 1322 N N . CYS B 1 26 ? 16.692 26.401 70.328 1.00 57.81 26 CYS B N 1
ATOM 1323 C CA . CYS B 1 26 ? 17.820 25.721 69.714 1.00 54.56 26 CYS B CA 1
ATOM 1324 C C . CYS B 1 26 ? 17.872 24.322 70.298 1.00 60.52 26 CYS B C 1
ATOM 1325 O O . CYS B 1 26 ? 17.102 23.976 71.195 1.00 66.17 26 CYS B O 1
ATOM 1328 N N . THR B 1 27 ? 18.783 23.514 69.781 1.00 64.13 27 THR B N 1
ATOM 1329 C CA . THR B 1 27 ? 19.005 22.180 70.313 1.00 67.64 27 THR B CA 1
ATOM 1330 C C . THR B 1 27 ? 20.133 22.256 71.328 1.00 71.04 27 THR B C 1
ATOM 1331 O O . THR B 1 27 ? 21.244 22.678 70.994 1.00 71.59 27 THR B O 1
ATOM 1335 N N . ALA B 1 28 ? 19.847 21.867 72.564 1.00 73.47 28 ALA B N 1
ATOM 1336 C CA . ALA B 1 28 ? 20.845 21.855 73.631 1.00 80.90 28 ALA B CA 1
ATOM 1337 C C . ALA B 1 28 ? 21.049 20.408 74.063 1.00 83.76 28 ALA B C 1
ATOM 1338 O O . ALA B 1 28 ? 20.229 19.860 74.809 1.00 86.09 28 ALA B O 1
ATOM 1340 N N . THR B 1 29 ? 22.138 19.801 73.586 1.00 79.82 29 THR B N 1
ATOM 1341 C CA . THR B 1 29 ? 22.533 18.439 73.948 1.00 83.29 29 THR B CA 1
ATOM 1342 C C . THR B 1 29 ? 21.346 17.476 73.862 1.00 79.86 29 THR B C 1
ATOM 1343 O O . THR B 1 29 ? 20.962 16.817 74.828 1.00 82.08 29 THR B O 1
ATOM 1345 N N . GLY B 1 30 ? 20.759 17.409 72.675 1.00 79.11 30 GLY B N 1
ATOM 1346 C CA . GLY B 1 30 ? 19.643 16.516 72.461 1.00 78.40 30 GLY B CA 1
ATOM 1347 C C . GLY B 1 30 ? 18.310 17.232 72.406 1.00 84.21 30 GLY B C 1
ATOM 1348 O O . GLY B 1 30 ? 17.772 17.460 71.320 1.00 87.89 30 GLY B O 1
ATOM 1349 N N . GLU B 1 31 ? 17.762 17.598 73.562 1.00 82.62 31 GLU B N 1
ATOM 1350 C CA . GLU B 1 31 ? 16.427 18.179 73.590 1.00 82.06 31 GLU B CA 1
ATOM 1351 C C . GLU B 1 31 ? 16.441 19.591 73.014 1.00 75.77 31 GLU B C 1
ATOM 1352 O O . GLU B 1 31 ? 17.412 20.338 73.175 1.00 76.04 31 GLU B O 1
ATOM 1354 N N . ARG B 1 32 ? 15.364 19.946 72.318 1.00 71.67 32 ARG B N 1
ATOM 1355 C CA . ARG B 1 32 ? 15.150 21.333 71.938 1.00 68.13 32 ARG B CA 1
ATOM 1356 C C . ARG B 1 32 ? 14.852 22.162 73.184 1.00 72.23 32 ARG B C 1
ATOM 1357 O O . ARG B 1 32 ? 14.281 21.673 74.164 1.00 70.42 32 ARG B O 1
ATOM 1359 N N . VAL B 1 33 ? 15.279 23.424 73.157 1.00 69.85 33 VAL B N 1
ATOM 1360 C CA . VAL B 1 33 ? 15.186 24.312 74.308 1.00 62.20 33 VAL B CA 1
ATOM 1361 C C . VAL B 1 33 ? 14.842 25.708 73.801 1.00 63.63 33 VAL B C 1
ATOM 1362 O O . VAL B 1 33 ? 15.058 26.027 72.631 1.00 65.95 33 VAL B O 1
ATOM 1366 N N . CYS B 1 34 ? 14.275 26.540 74.681 1.00 59.66 34 CYS B N 1
ATOM 1367 C CA . CYS B 1 34 ? 14.022 27.938 74.363 1.00 59.59 34 CYS B CA 1
ATOM 1368 C C . CYS B 1 34 ? 14.736 28.849 75.351 1.00 54.90 34 CYS B C 1
ATOM 1369 O O . CYS B 1 34 ? 14.889 28.529 76.530 1.00 56.29 34 CYS B O 1
ATOM 1372 N N . LEU B 1 35 ? 15.187 29.981 74.832 1.00 54.74 35 LEU B N 1
ATOM 1373 C CA . LEU B 1 35 ? 15.848 30.991 75.637 1.00 53.56 35 LEU B CA 1
ATOM 1374 C C . LEU B 1 35 ? 14.832 31.643 76.563 1.00 51.56 35 LEU B C 1
ATOM 1375 O O . LEU B 1 35 ? 13.846 32.221 76.102 1.00 50.68 35 LEU B O 1
ATOM 1380 N N . ALA B 1 36 ? 15.074 31.571 77.864 1.00 52.49 36 ALA B N 1
ATOM 1381 C CA . ALA B 1 36 ? 14.117 32.059 78.843 1.00 54.03 36 ALA B CA 1
ATOM 1382 C C . ALA B 1 36 ? 14.789 33.062 79.773 1.00 52.84 36 ALA B C 1
ATOM 1383 O O . ALA B 1 36 ? 16.016 33.156 79.837 1.00 53.94 36 ALA B O 1
ATOM 1385 N N . ALA B 1 37 ? 13.959 33.826 80.479 1.00 51.45 37 ALA B N 1
ATOM 1386 C CA . ALA B 1 37 ? 14.411 34.817 81.445 1.00 48.32 37 ALA B CA 1
ATOM 1387 C C . ALA B 1 37 ? 13.262 35.129 82.389 1.00 55.92 37 ALA B C 1
ATOM 1388 O O . ALA B 1 37 ? 12.088 34.922 82.061 1.00 52.66 37 ALA B O 1
ATOM 1390 N N . GLU B 1 38 ? 13.616 35.639 83.565 1.00 56.85 38 GLU B N 1
ATOM 1391 C CA . GLU B 1 38 ? 12.629 36.057 84.551 1.00 58.06 38 GLU B CA 1
ATOM 1392 C C . GLU B 1 38 ? 12.774 37.529 84.908 1.00 59.94 38 GLU B C 1
ATOM 1393 O O . GLU B 1 38 ? 11.823 38.299 84.754 1.00 65.81 38 GLU B O 1
ATOM 1399 N N . GLY B 1 39 ? 13.933 37.945 85.389 1.00 68.17 39 GLY B N 1
ATOM 1400 C CA . GLY B 1 39 ? 14.075 39.322 85.797 1.00 68.83 39 GLY B CA 1
ATOM 1401 C C . GLY B 1 39 ? 13.434 39.623 87.133 1.00 65.43 39 GLY B C 1
ATOM 1402 O O . GLY B 1 39 ? 12.386 40.269 87.195 1.00 67.89 39 GLY B O 1
ATOM 1403 N N . PHE B 1 40 ? 14.039 39.122 88.208 1.00 66.98 40 PHE B N 1
ATOM 1404 C CA . PHE B 1 40 ? 13.868 39.709 89.530 1.00 65.85 40 PHE B CA 1
ATOM 1405 C C . PHE B 1 40 ? 15.209 39.661 90.248 1.00 71.96 40 PHE B C 1
ATOM 1406 O O . PHE B 1 40 ? 15.608 40.635 90.894 1.00 72.37 40 PHE B O 1
ATOM 1414 N N . GLY B 1 41 ? 15.927 38.547 90.105 1.00 73.47 41 GLY B N 1
ATOM 1415 C CA . GLY B 1 41 ? 17.195 38.363 90.788 1.00 75.22 41 GLY B CA 1
ATOM 1416 C C . GLY B 1 41 ? 18.398 38.760 89.960 1.00 73.56 41 GLY B C 1
ATOM 1417 O O . GLY B 1 41 ? 18.506 39.919 89.542 1.00 72.19 41 GLY B O 1
ATOM 1418 N N . ASN B 1 42 ? 19.320 37.812 89.733 1.00 72.14 42 ASN B N 1
ATOM 1419 C CA . ASN B 1 42 ? 20.408 38.053 88.788 1.00 69.55 42 ASN B CA 1
ATOM 1420 C C . ASN B 1 42 ? 19.883 38.573 87.458 1.00 66.31 42 ASN B C 1
ATOM 1421 O O . ASN B 1 42 ? 20.548 39.384 86.803 1.00 71.88 42 ASN B O 1
ATOM 1423 N N . ARG B 1 43 ? 18.685 38.140 87.056 1.00 65.03 43 ARG B N 1
ATOM 1424 C CA . ARG B 1 43 ? 18.107 38.518 85.768 1.00 66.29 43 ARG B CA 1
ATOM 1425 C C . ARG B 1 43 ? 18.974 37.998 84.623 1.00 62.09 43 ARG B C 1
ATOM 1426 O O . ARG B 1 43 ? 19.164 38.666 83.603 1.00 60.03 43 ARG B O 1
ATOM 1428 N N . HIS B 1 44 ? 19.493 36.782 84.799 1.00 58.57 44 HIS B N 1
ATOM 1429 C CA . HIS B 1 44 ? 20.270 36.082 83.791 1.00 51.96 44 HIS B CA 1
ATOM 1430 C C . HIS B 1 44 ? 19.384 35.134 83.002 1.00 54.93 44 HIS B C 1
ATOM 1431 O O . HIS B 1 44 ? 18.507 34.470 83.563 1.00 61.46 44 HIS B O 1
ATOM 1438 N N . CYS B 1 45 ? 19.616 35.074 81.699 1.00 50.06 45 CYS B N 1
ATOM 1439 C CA . CYS B 1 45 ? 18.842 34.174 80.872 1.00 53.24 45 CYS B CA 1
ATOM 1440 C C . CYS B 1 45 ? 19.142 32.732 81.240 1.00 51.06 45 CYS B C 1
ATOM 1441 O O . CYS B 1 45 ? 20.197 32.403 81.780 1.00 50.49 45 CYS B O 1
ATOM 1444 N N . PHE B 1 46 ? 18.197 31.868 80.916 1.00 49.41 46 PHE B N 1
ATOM 1445 C CA . PHE B 1 46 ? 18.347 30.446 81.130 1.00 49.76 46 PHE B CA 1
ATOM 1446 C C . PHE B 1 46 ? 17.542 29.739 80.055 1.00 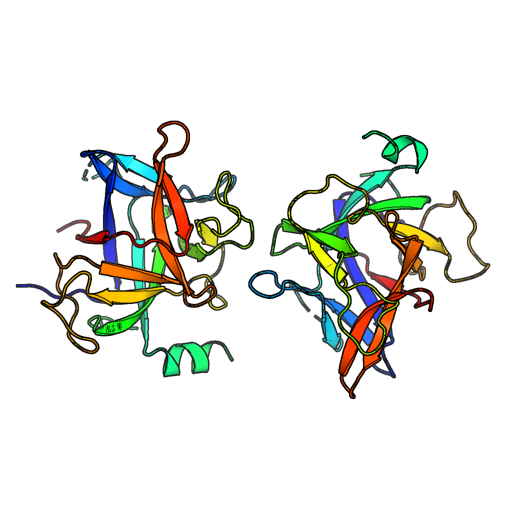52.69 46 PHE B C 1
ATOM 1447 O O . PHE B 1 46 ? 16.856 30.369 79.245 1.00 52.44 46 PHE B O 1
ATOM 1455 N N . LEU B 1 47 ? 17.597 28.417 80.077 1.00 57.23 47 LEU B N 1
ATOM 1456 C CA . LEU B 1 47 ? 17.042 27.586 79.022 1.00 58.67 47 LEU B CA 1
ATOM 1457 C C . LEU B 1 47 ? 15.949 26.674 79.572 1.00 63.67 47 LEU B C 1
ATOM 1458 O O . LEU B 1 47 ? 16.058 26.168 80.692 1.00 68.46 47 LEU B O 1
ATOM 1463 N N . GLU B 1 48 ? 14.896 26.463 78.784 1.00 65.15 48 GLU B N 1
ATOM 1464 C CA . GLU B 1 48 ? 13.730 25.690 79.204 1.00 67.04 48 GLU B CA 1
ATOM 1465 C C . GLU B 1 48 ? 13.483 24.543 78.233 1.00 68.10 48 GLU B C 1
ATOM 1466 O O . GLU B 1 48 ? 13.435 24.759 77.021 1.00 65.71 48 GLU B O 1
ATOM 1472 N N . ASN B 1 49 ? 13.292 23.337 78.765 1.00 69.57 49 ASN B N 1
ATOM 1473 C CA . ASN B 1 49 ? 13.147 22.164 77.912 1.00 66.88 49 ASN B CA 1
ATOM 1474 C C . ASN B 1 49 ? 11.809 22.180 77.177 1.00 70.10 49 ASN B C 1
ATOM 1475 O O . ASN B 1 49 ? 10.793 22.658 77.689 1.00 72.30 49 ASN B O 1
ATOM 1477 N N . ILE B 1 50 ? 11.825 21.661 75.953 1.00 67.92 50 ILE B N 1
ATOM 1478 C CA . ILE B 1 50 ? 10.640 21.581 75.106 1.00 72.16 50 ILE B CA 1
ATOM 1479 C C . ILE B 1 50 ? 10.587 20.199 74.447 1.00 73.95 50 ILE B C 1
ATOM 1480 O O . ILE B 1 50 ? 9.520 19.709 74.063 1.00 83.13 50 ILE B O 1
ATOM 1485 N N . LEU B 1 59 ? 6.410 28.339 79.341 1.00 59.00 59 LEU B N 1
ATOM 1486 C CA . LEU B 1 59 ? 6.173 28.816 77.991 1.00 60.77 59 LEU B CA 1
ATOM 1487 C C . LEU B 1 59 ? 6.347 30.340 77.933 1.00 56.75 59 LEU B C 1
ATOM 1488 O O . LEU B 1 59 ? 7.185 30.841 77.187 1.00 56.86 59 LEU B O 1
ATOM 1493 N N . SER B 1 60 ? 5.583 31.070 78.748 1.00 53.80 60 SER B N 1
ATOM 1494 C CA . SER B 1 60 ? 5.556 32.528 78.644 1.00 54.94 60 SER B CA 1
ATOM 1495 C C . SER B 1 60 ? 6.921 33.153 78.901 1.00 60.93 60 SER B C 1
ATOM 1496 O O . SER B 1 60 ? 7.270 34.167 78.284 1.00 62.15 60 SER B O 1
ATOM 1499 N N . GLN B 1 61 ? 7.702 32.574 79.818 1.00 60.30 61 GLN B N 1
ATOM 1500 C CA . GLN B 1 61 ? 9.020 33.114 80.141 1.00 58.49 61 GLN B CA 1
ATOM 1501 C C . GLN B 1 61 ? 9.991 33.048 78.960 1.00 59.57 61 GLN B C 1
ATOM 1502 O O . GLN B 1 61 ? 11.089 33.622 79.051 1.00 52.56 61 GLN B O 1
ATOM 1508 N N . CYS B 1 62 ? 9.597 32.384 77.862 1.00 56.58 62 CYS B N 1
ATOM 1509 C CA . CYS B 1 62 ? 10.410 32.155 76.673 1.00 50.83 62 CYS B CA 1
ATOM 1510 C C . CYS B 1 62 ? 9.985 33.039 75.507 1.00 52.02 62 CYS B C 1
ATOM 1511 O O . CYS B 1 62 ? 10.336 32.752 74.362 1.00 51.04 62 CYS B O 1
ATOM 1514 N N . VAL B 1 63 ? 9.211 34.087 75.757 1.00 54.13 63 VAL B N 1
ATOM 1515 C CA . VAL B 1 63 ? 8.572 34.848 74.688 1.00 54.47 63 VAL B CA 1
ATOM 1516 C C . VAL B 1 63 ? 9.229 36.213 74.588 1.00 49.77 63 VAL B C 1
ATOM 1517 O O . VAL B 1 63 ? 9.341 36.933 75.585 1.00 51.46 63 VAL B O 1
ATOM 1521 N N . PHE B 1 64 ? 9.661 36.567 73.385 1.00 47.88 64 PHE B N 1
ATOM 1522 C CA . PHE B 1 64 ? 10.295 37.849 73.126 1.00 50.54 64 PHE B CA 1
ATOM 1523 C C . PHE B 1 64 ? 9.549 38.569 72.009 1.00 49.31 64 PHE B C 1
ATOM 1524 O O . PHE B 1 64 ? 8.983 37.937 71.115 1.00 47.94 64 PHE B O 1
ATOM 1532 N N . VAL B 1 65 ? 9.563 39.899 72.059 1.00 50.12 65 VAL B N 1
ATOM 1533 C CA . VAL B 1 65 ? 8.979 40.740 71.021 1.00 53.94 65 VAL B CA 1
ATOM 1534 C C . VAL B 1 65 ? 10.119 41.383 70.236 1.00 56.81 65 VAL B C 1
ATOM 1535 O O . VAL B 1 65 ? 10.989 42.044 70.822 1.00 55.49 65 VAL B O 1
ATOM 1537 N N . ILE B 1 66 ? 10.123 41.170 68.914 1.00 54.21 66 ILE B N 1
ATOM 1538 C CA . ILE B 1 66 ? 11.089 41.779 68.002 1.00 55.42 66 ILE B CA 1
ATOM 1539 C C . ILE B 1 66 ? 10.722 43.245 67.834 1.00 55.66 66 ILE B C 1
ATOM 1540 O O . ILE B 1 66 ? 9.919 43.596 66.962 1.00 55.75 66 ILE B O 1
ATOM 1545 N N . GLU B 1 67 ? 11.313 44.119 68.644 1.00 55.75 67 GLU B N 1
ATOM 1546 C CA . GLU B 1 67 ? 10.789 45.479 68.697 1.00 56.08 67 GLU B CA 1
ATOM 1547 C C . GLU B 1 67 ? 11.333 46.351 67.571 1.00 56.38 67 GLU B C 1
ATOM 1548 O O . GLU B 1 67 ? 10.568 47.040 66.892 1.00 56.89 67 GLU B O 1
ATOM 1554 N N . GLN B 1 68 ? 12.641 46.361 67.364 1.00 54.06 68 GLN B N 1
ATOM 1555 C CA . GLN B 1 68 ? 13.211 47.163 66.298 1.00 54.11 68 GLN B CA 1
ATOM 1556 C C . GLN B 1 68 ? 14.051 46.266 65.402 1.00 53.84 68 GLN B C 1
ATOM 1557 O O . GLN B 1 68 ? 14.367 45.124 65.749 1.00 53.25 68 GLN B O 1
ATOM 1559 N N . ALA B 1 69 ? 14.369 46.783 64.216 1.00 54.94 69 ALA B N 1
ATOM 1560 C CA . ALA B 1 69 ? 15.256 46.086 63.287 1.00 53.04 69 ALA B CA 1
ATOM 1561 C C . ALA B 1 69 ? 15.844 47.145 62.368 1.00 58.66 69 ALA B C 1
ATOM 1562 O O . ALA B 1 69 ? 15.119 47.710 61.548 1.00 61.98 69 ALA B O 1
ATOM 1564 N N . LEU B 1 70 ? 17.138 47.424 62.519 1.00 61.22 70 LEU B N 1
ATOM 1565 C CA . LEU B 1 70 ? 17.816 48.488 61.791 1.00 60.97 70 LEU B CA 1
ATOM 1566 C C . LEU B 1 70 ? 19.016 47.951 61.021 1.00 60.05 70 LEU B C 1
ATOM 1567 O O . LEU B 1 70 ? 19.599 46.922 61.370 1.00 59.43 70 LEU B O 1
ATOM 1572 N N . SER B 1 71 ? 19.396 48.669 59.971 1.00 63.02 71 SER B N 1
ATOM 1573 C CA . SER B 1 71 ? 20.730 48.459 59.444 1.00 66.66 71 SER B CA 1
ATOM 1574 C C . SER B 1 71 ? 21.742 49.005 60.443 1.00 67.98 71 SER B C 1
ATOM 1575 O O . SER B 1 71 ? 21.405 49.779 61.344 1.00 68.02 71 SER B O 1
ATOM 1578 N N . VAL B 1 72 ? 23.001 48.602 60.278 1.00 66.48 72 VAL B N 1
ATOM 1579 C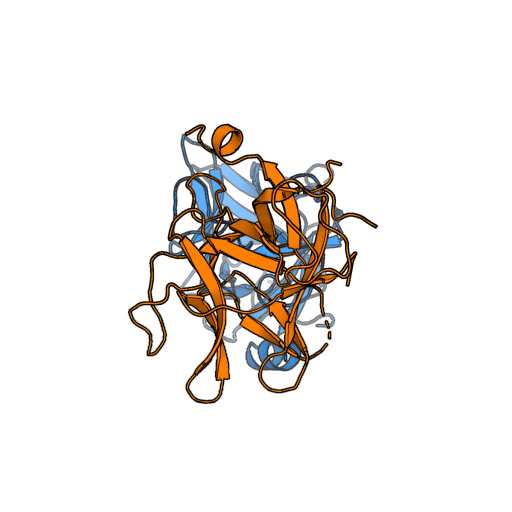 CA . VAL B 1 72 ? 23.987 49.000 61.274 1.00 73.85 72 VAL B CA 1
ATOM 1580 C C . VAL B 1 72 ? 24.253 50.501 61.208 1.00 76.19 72 VAL B C 1
ATOM 1581 O O . VAL B 1 72 ? 24.486 51.137 62.246 1.00 77.29 72 VAL B O 1
ATOM 1585 N N . ARG B 1 73 ? 24.200 51.100 60.010 1.00 64.90 73 ARG B N 1
ATOM 1586 C CA . ARG B 1 73 ? 24.335 52.550 59.921 1.00 65.69 73 ARG B CA 1
ATOM 1587 C C . ARG B 1 73 ? 23.137 53.236 60.553 1.00 70.56 73 ARG B C 1
ATOM 1588 O O . ARG B 1 73 ? 23.289 54.230 61.271 1.00 73.01 73 ARG B O 1
ATOM 1590 N N . ALA B 1 74 ? 21.936 52.719 60.293 1.00 71.82 74 ALA B N 1
ATOM 1591 C CA . ALA B 1 74 ? 20.757 53.226 60.979 1.00 69.14 74 ALA B CA 1
ATOM 1592 C C . ALA B 1 74 ? 20.958 53.162 62.483 1.00 74.39 74 ALA B C 1
ATOM 1593 O O . ALA B 1 74 ? 20.683 54.127 63.202 1.00 75.95 74 ALA B O 1
ATOM 1595 N N . LEU B 1 75 ? 21.470 52.028 62.970 1.00 73.29 75 LEU B N 1
ATOM 1596 C CA . LEU B 1 75 ? 21.629 51.841 64.406 1.00 72.09 75 LEU B CA 1
ATOM 1597 C C . LEU B 1 75 ? 22.720 52.737 64.965 1.00 75.44 75 LEU B C 1
ATOM 1598 O O . LEU B 1 75 ? 22.612 53.203 66.105 1.00 75.88 75 LEU B O 1
ATOM 1603 N N . GLN B 1 76 ? 23.746 53.027 64.164 1.00 74.98 76 GLN B N 1
ATOM 1604 C CA . GLN B 1 76 ? 24.931 53.744 64.620 1.00 77.71 76 GLN B CA 1
ATOM 1605 C C . GLN B 1 76 ? 24.622 55.130 65.181 1.00 84.24 76 GLN B C 1
ATOM 1606 O O . GLN B 1 76 ? 25.539 55.828 65.627 1.00 88.11 76 GLN B O 1
ATOM 1608 N N . GLU B 1 77 ? 23.354 55.545 65.159 1.00 79.08 77 GLU B N 1
ATOM 1609 C CA . GLU B 1 77 ? 22.958 56.732 65.902 1.00 78.32 77 GLU B CA 1
ATOM 1610 C C . GLU B 1 77 ? 23.192 56.509 67.393 1.00 84.21 77 GLU B C 1
ATOM 1611 O O . GLU B 1 77 ? 22.843 55.457 67.934 1.00 83.28 77 GLU B O 1
ATOM 1617 N N . LEU B 1 78 ? 23.803 57.493 68.047 1.00 85.41 78 LEU B N 1
ATOM 1618 C CA . LEU B 1 78 ? 24.114 57.426 69.474 1.00 83.19 78 LEU B CA 1
ATOM 1619 C C . LEU B 1 78 ? 24.834 58.705 69.884 1.00 88.25 78 LEU B C 1
ATOM 1620 O O . LEU B 1 78 ? 25.633 59.245 69.115 1.00 91.97 78 LEU B O 1
ATOM 1622 N N . HIS B 1 94 ? 4.760 46.895 61.085 1.00 55.87 94 HIS B N 1
ATOM 1623 C CA . HIS B 1 94 ? 5.544 45.719 60.742 1.00 59.96 94 HIS B CA 1
ATOM 1624 C C . HIS B 1 94 ? 6.645 46.064 59.736 1.00 66.66 94 HIS B C 1
ATOM 1625 O O . HIS B 1 94 ? 6.478 46.937 58.881 1.00 66.03 94 HIS B O 1
ATOM 1627 N N . ARG B 1 95 ? 7.783 45.381 59.866 1.00 65.81 95 ARG B N 1
ATOM 1628 C CA . ARG B 1 95 ? 8.879 45.480 58.909 1.00 62.17 95 ARG B CA 1
ATOM 1629 C C . ARG B 1 95 ? 9.596 44.140 58.882 1.00 54.26 95 ARG B C 1
ATOM 1630 O O . ARG B 1 95 ? 9.977 43.624 59.932 1.00 55.18 95 ARG B O 1
ATOM 1632 N N . THR B 1 96 ? 9.760 43.5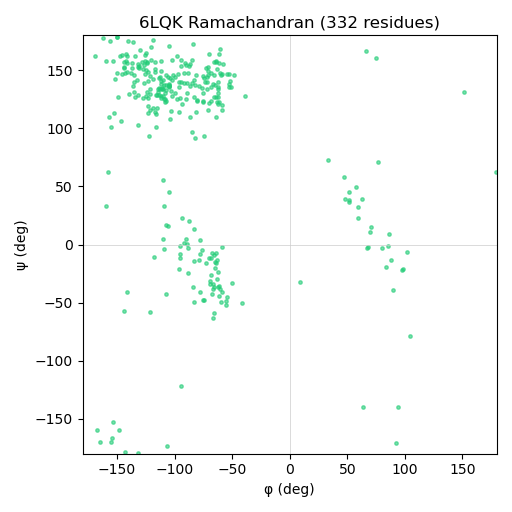71 57.695 1.00 56.61 96 THR B N 1
ATOM 1633 C CA . THR B 1 96 ? 10.401 42.267 57.577 1.00 58.18 96 THR B CA 1
ATOM 1634 C C . THR B 1 96 ? 11.900 42.372 57.850 1.00 55.76 96 THR B C 1
ATOM 1635 O O . THR B 1 96 ? 12.579 43.266 57.337 1.00 50.89 96 THR B O 1
ATOM 1639 N N . LEU B 1 97 ? 12.415 41.451 58.656 1.00 55.04 97 LEU B N 1
ATOM 1640 C CA . LEU B 1 97 ? 13.829 41.455 58.982 1.00 57.51 97 LEU B CA 1
ATOM 1641 C C . LEU B 1 97 ? 14.641 40.972 57.792 1.00 53.73 97 LEU B C 1
ATOM 1642 O O . LEU B 1 97 ? 14.250 40.031 57.097 1.00 52.52 97 LEU B O 1
ATOM 1647 N N . LEU B 1 98 ? 15.775 41.623 57.566 1.00 47.18 98 LEU B N 1
ATOM 1648 C CA . LEU B 1 98 ? 16.738 41.219 56.559 1.00 49.65 98 LEU B CA 1
ATOM 1649 C C . LEU B 1 98 ? 17.991 40.721 57.252 1.00 51.52 98 LEU B C 1
ATOM 1650 O O . LEU B 1 98 ? 18.412 41.302 58.255 1.00 57.30 98 LEU B O 1
ATOM 1655 N N . TYR B 1 99 ? 18.593 39.656 56.723 1.00 47.88 99 TYR B N 1
ATOM 1656 C CA . TYR B 1 99 ? 19.874 39.209 57.255 1.00 42.87 99 TYR B CA 1
ATOM 1657 C C . TYR B 1 99 ? 20.844 40.379 57.269 1.00 46.08 99 TYR B C 1
ATOM 1658 O O . TYR B 1 99 ? 20.870 41.189 56.339 1.00 47.84 99 TYR B O 1
ATOM 1667 N N . GLY B 1 100 ? 21.618 40.485 58.357 1.00 47.58 100 GLY B N 1
ATOM 1668 C CA . GLY B 1 100 ? 22.496 41.615 58.582 1.00 44.20 100 GLY B CA 1
ATOM 1669 C C . GLY B 1 100 ? 21.853 42.783 59.300 1.00 49.35 100 GLY B C 1
ATOM 1670 O O . GLY B 1 100 ? 22.571 43.693 59.729 1.00 51.86 100 GLY B O 1
ATOM 1671 N N . ASN B 1 101 ? 20.526 42.801 59.424 1.00 49.37 101 ASN B N 1
ATOM 1672 C CA . ASN B 1 101 ? 19.864 43.743 60.318 1.00 53.31 101 ASN B CA 1
ATOM 1673 C C . ASN B 1 101 ? 20.380 43.567 61.746 1.00 56.06 101 ASN B C 1
ATOM 1674 O O . ASN B 1 101 ? 20.865 42.502 62.131 1.00 55.50 101 ASN B O 1
ATOM 1679 N N . ALA B 1 102 ? 20.269 44.630 62.539 1.00 57.51 102 ALA B N 1
ATOM 1680 C CA . ALA B 1 102 ? 20.407 44.550 63.986 1.00 55.99 102 ALA B CA 1
ATOM 1681 C C . ALA B 1 102 ? 19.020 44.680 64.610 1.00 53.31 102 ALA B C 1
ATOM 1682 O O . ALA B 1 102 ? 18.170 45.417 64.097 1.00 50.60 102 ALA B O 1
ATOM 1684 N N . ILE B 1 103 ? 18.784 43.950 65.704 1.00 48.87 103 ILE B N 1
ATOM 1685 C CA . ILE B 1 103 ? 17.456 43.837 66.299 1.00 47.13 103 ILE B CA 1
ATOM 1686 C C . ILE B 1 103 ? 17.501 43.989 67.822 1.00 54.07 103 ILE B C 1
ATOM 1687 O O . ILE B 1 103 ? 18.458 43.575 68.492 1.00 55.57 103 ILE B O 1
ATOM 1692 N N . LEU B 1 104 ? 16.445 44.593 68.366 1.00 53.66 104 LEU B N 1
ATOM 1693 C CA . LEU B 1 104 ? 16.177 44.632 69.797 1.00 50.71 104 LEU B CA 1
ATOM 1694 C C . LEU B 1 104 ? 15.119 43.598 70.144 1.00 50.09 104 LEU B C 1
ATOM 1695 O O . LEU B 1 104 ? 14.201 43.345 69.362 1.00 55.05 104 LEU B O 1
ATOM 1697 N N . LEU B 1 105 ? 15.242 43.002 71.326 1.00 51.48 105 LEU B N 1
ATOM 1698 C CA . LEU B 1 105 ? 14.305 41.966 71.765 1.00 50.40 105 LEU B CA 1
ATOM 1699 C C . LEU B 1 105 ? 13.830 42.253 73.192 1.00 54.05 105 LEU B C 1
ATOM 1700 O O . LEU B 1 105 ? 14.555 42.021 74.165 1.00 52.01 105 LEU B O 1
ATOM 1705 N N . ARG B 1 106 ? 12.604 42.764 73.309 1.00 55.72 106 ARG B N 1
ATOM 1706 C CA . ARG B 1 106 ? 11.961 42.948 74.602 1.00 54.32 106 ARG B CA 1
ATOM 1707 C C . ARG B 1 106 ? 11.484 41.602 75.127 1.00 53.24 106 ARG B C 1
ATOM 1708 O O . ARG B 1 106 ? 10.717 40.904 74.456 1.00 57.09 106 ARG B O 1
ATOM 1710 N N . HIS B 1 107 ? 11.938 41.238 76.320 1.00 58.03 107 HIS B N 1
ATOM 1711 C CA . HIS B 1 107 ? 11.350 40.105 77.017 1.00 56.11 107 HIS B CA 1
ATOM 1712 C C . HIS B 1 107 ? 9.902 40.432 77.349 1.00 52.74 107 HIS B C 1
ATOM 1713 O O . HIS B 1 107 ? 9.587 41.550 77.764 1.00 55.33 107 HIS B O 1
ATOM 1720 N N . GLN B 1 108 ? 9.010 39.464 77.153 1.00 53.24 108 GLN B N 1
ATOM 1721 C CA . GLN B 1 108 ? 7.588 39.782 77.260 1.00 59.81 108 GLN B CA 1
ATOM 1722 C C . GLN B 1 108 ? 7.216 40.173 78.684 1.00 57.74 108 GLN B C 1
ATOM 1723 O O . GLN B 1 108 ? 6.769 41.296 78.936 1.00 61.60 108 GLN B O 1
ATOM 1729 N N . ASN B 1 109 ? 7.448 39.271 79.637 1.00 60.75 109 ASN B N 1
ATOM 1730 C CA . ASN B 1 109 ? 6.929 39.437 80.992 1.00 56.99 109 ASN B CA 1
ATOM 1731 C C . ASN B 1 109 ? 7.559 40.618 81.726 1.00 60.76 109 ASN B C 1
ATOM 1732 O O . ASN B 1 109 ? 6.877 41.312 82.488 1.00 71.65 109 ASN B O 1
ATOM 1737 N N . SER B 1 110 ? 8.853 40.850 81.541 1.00 55.36 110 SER B N 1
ATOM 1738 C CA . SER B 1 110 ? 9.569 41.874 82.288 1.00 52.55 110 SER B CA 1
ATOM 1739 C C . SER B 1 110 ? 9.673 43.210 81.562 1.00 56.72 110 SER B C 1
ATOM 1740 O O . SER B 1 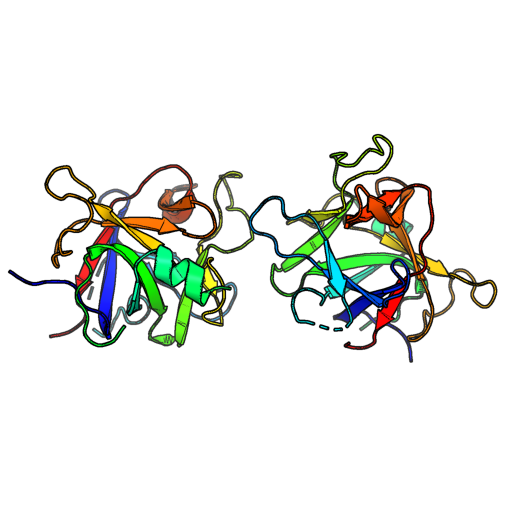110 ? 10.142 44.188 82.160 1.00 56.49 110 SER B O 1
ATOM 1743 N N . ASP B 1 111 ? 9.267 43.269 80.294 1.00 59.72 111 ASP B N 1
ATOM 1744 C CA . ASP B 1 111 ? 9.456 44.448 79.439 1.00 60.37 111 ASP B CA 1
ATOM 1745 C C . ASP B 1 111 ? 10.890 44.976 79.514 1.00 62.87 111 ASP B C 1
ATOM 1746 O O . ASP B 1 111 ? 11.136 46.186 79.516 1.00 63.14 111 ASP B O 1
ATOM 1751 N N . MET B 1 112 ? 11.850 44.056 79.571 1.00 58.09 112 MET B N 1
ATOM 1752 C CA . MET B 1 112 ? 13.260 44.391 79.469 1.00 59.39 112 MET B CA 1
ATOM 1753 C C . MET B 1 112 ? 13.873 43.673 78.273 1.00 57.57 112 MET B C 1
ATOM 1754 O O . MET B 1 112 ? 13.257 42.796 77.659 1.00 52.35 112 MET B O 1
ATOM 1759 N N . TYR B 1 113 ? 15.106 44.050 77.948 1.00 53.53 113 TYR B N 1
ATOM 1760 C CA . TYR B 1 113 ? 15.704 43.689 76.673 1.00 57.08 113 TYR B CA 1
ATOM 1761 C C . TYR B 1 113 ? 16.771 42.625 76.841 1.00 52.53 113 TYR B C 1
ATOM 1762 O O . TYR B 1 113 ? 17.575 42.676 77.773 1.00 56.89 113 TYR B O 1
ATOM 1771 N N . LEU B 1 114 ? 16.754 41.648 75.944 1.00 49.85 114 LEU B N 1
ATOM 1772 C CA . LEU B 1 114 ? 17.822 40.669 75.929 1.00 48.94 114 LEU B CA 1
ATOM 1773 C C . LEU B 1 114 ? 19.126 41.380 75.624 1.00 45.35 114 LEU B C 1
ATOM 1774 O O . LEU B 1 114 ? 19.251 42.061 74.603 1.00 46.96 114 LEU B O 1
ATOM 1779 N N . ALA B 1 115 ? 20.079 41.273 76.530 1.00 42.84 115 ALA B N 1
ATOM 1780 C CA . ALA B 1 115 ? 21.323 42.000 76.372 1.00 46.14 115 ALA B CA 1
ATOM 1781 C C . ALA B 1 115 ? 22.500 41.081 76.605 1.00 44.66 115 ALA B C 1
ATOM 1782 O O . ALA B 1 115 ? 22.402 40.070 77.302 1.00 45.04 115 ALA B O 1
ATOM 1784 N N . CYS B 1 116 ? 23.607 41.439 75.973 1.00 49.12 116 CYS B N 1
ATOM 1785 C CA . CYS B 1 116 ? 24.911 40.916 76.331 1.00 48.14 116 CYS B CA 1
ATOM 1786 C C . CYS B 1 116 ? 25.387 41.711 77.537 1.00 52.41 116 CYS B C 1
ATOM 1787 O O . CYS B 1 116 ? 25.424 42.945 77.479 1.00 55.62 116 CYS B O 1
ATOM 1790 N N . LEU B 1 117 ? 25.702 41.032 78.637 1.00 48.19 117 LEU B N 1
ATOM 1791 C CA . LEU B 1 117 ? 26.047 41.725 79.871 1.00 47.96 117 LEU B CA 1
ATOM 1792 C C . LEU B 1 117 ? 27.563 41.834 80.047 1.00 52.40 117 LEU B C 1
ATOM 1793 O O . LEU B 1 117 ? 28.347 41.105 79.431 1.00 52.95 117 LEU B O 1
ATOM 1798 N N . SER B 1 118 ? 27.967 42.752 80.922 1.00 50.98 118 SER B N 1
ATOM 1799 C CA . SER B 1 118 ? 29.379 43.051 81.104 1.00 50.76 118 SER B CA 1
ATOM 1800 C C . SER B 1 118 ? 30.106 42.033 81.973 1.00 54.49 118 SER B C 1
ATOM 1801 O O . SER B 1 118 ? 31.341 42.027 81.977 1.00 61.92 118 SER B O 1
ATOM 1804 N N . THR B 1 119 ? 29.388 41.166 82.676 1.00 49.69 119 THR B N 1
ATOM 1805 C CA . THR B 1 119 ? 30.000 40.225 83.598 1.00 51.02 119 THR B CA 1
ATOM 1806 C C . THR B 1 119 ? 30.258 38.876 82.935 1.00 47.86 119 THR B C 1
ATOM 1807 O O . THR B 1 119 ? 29.576 38.481 81.995 1.00 51.06 119 THR B O 1
ATOM 1811 N N . SER B 1 120 ? 31.254 38.167 83.446 1.00 52.47 120 SER B N 1
ATOM 1812 C CA . SER B 1 120 ? 31.558 36.809 83.026 1.00 55.20 120 SER B CA 1
ATOM 1813 C C . SER B 1 120 ? 31.186 35.861 84.152 1.00 56.88 120 SER B C 1
ATOM 1814 O O . SER B 1 120 ? 31.453 36.146 85.322 1.00 54.69 120 SER B O 1
ATOM 1817 N N . SER B 1 121 ? 30.557 34.743 83.806 1.00 63.05 121 SER B N 1
ATOM 1818 C CA . SER B 1 121 ? 30.070 33.848 84.849 1.00 70.75 121 SER B CA 1
ATOM 1819 C C . SER B 1 121 ? 29.881 32.434 84.323 1.00 74.28 121 SER B C 1
ATOM 1820 O O . SER B 1 121 ? 28.759 31.915 84.290 1.00 87.84 121 SER B O 1
ATOM 1822 N N . SER B 1 122 ? 30.971 31.825 83.884 1.00 70.87 122 SER B N 1
ATOM 1823 C CA . SER B 1 122 ? 31.075 30.383 83.734 1.00 75.15 122 SER B CA 1
ATOM 1824 C C . SER B 1 122 ? 32.536 30.038 84.004 1.00 83.71 122 SER B C 1
ATOM 1825 O O . SER B 1 122 ? 33.260 30.814 84.640 1.00 84.08 122 SER B O 1
ATOM 1827 N N . ASN B 1 123 ? 32.979 28.873 83.536 1.00 80.90 123 ASN B N 1
ATOM 1828 C CA . ASN B 1 123 ? 34.418 28.671 83.464 1.00 80.73 123 ASN B CA 1
ATOM 1829 C C . ASN B 1 123 ? 35.019 29.497 82.338 1.00 78.00 123 ASN B C 1
ATOM 1830 O O . ASN B 1 123 ? 36.238 29.697 82.312 1.00 86.16 123 ASN B O 1
ATOM 1832 N N . ASP B 1 124 ? 34.187 29.992 81.422 1.00 76.02 124 ASP B N 1
ATOM 1833 C CA . ASP B 1 124 ? 34.641 30.829 80.314 1.00 77.30 124 ASP B CA 1
ATOM 1834 C C . ASP B 1 124 ? 34.726 32.270 80.803 1.00 72.68 124 ASP B C 1
ATOM 1835 O O . ASP B 1 124 ? 33.723 32.988 80.847 1.00 70.31 124 ASP B O 1
ATOM 1837 N N . LYS B 1 125 ? 35.931 32.689 81.193 1.00 70.82 125 LYS B N 1
ATOM 1838 C CA . LYS B 1 125 ? 36.193 34.103 81.422 1.00 67.83 125 LYS B CA 1
ATOM 1839 C C . LYS B 1 125 ? 36.017 34.914 80.151 1.00 62.34 125 LYS B C 1
ATOM 1840 O O . LYS B 1 125 ? 35.774 36.124 80.225 1.00 58.31 125 LYS B O 1
ATOM 1842 N N . LEU B 1 126 ? 36.135 34.272 78.991 1.00 60.68 126 LEU B N 1
ATOM 1843 C CA . LEU B 1 126 ? 36.061 34.948 77.709 1.00 59.38 126 LEU B CA 1
ATOM 1844 C C . LEU B 1 126 ? 34.644 35.053 77.155 1.00 61.02 126 LEU B C 1
ATOM 1845 O O . LEU B 1 126 ? 34.473 35.596 76.058 1.00 59.37 126 LEU B O 1
ATOM 1850 N N . ALA B 1 127 ? 33.637 34.542 77.864 1.00 55.13 127 ALA B N 1
ATOM 1851 C CA . ALA B 1 127 ? 32.243 34.642 77.452 1.00 51.19 127 ALA B CA 1
ATOM 1852 C C . ALA B 1 127 ? 31.502 35.580 78.389 1.00 52.48 127 ALA B C 1
ATOM 1853 O O . ALA B 1 127 ? 31.639 35.478 79.613 1.00 62.56 127 ALA B O 1
ATOM 1855 N N . PHE B 1 128 ? 30.709 36.477 77.825 1.00 50.19 128 PHE B N 1
ATOM 1856 C CA . PHE B 1 128 ? 29.904 37.351 78.663 1.00 48.47 128 PHE B CA 1
ATOM 1857 C C . PHE B 1 128 ? 28.601 36.676 79.057 1.00 50.22 128 PHE B C 1
ATOM 1858 O O . PHE B 1 128 ? 28.129 35.745 78.406 1.00 47.77 128 PHE B O 1
ATOM 1866 N N . ASP B 1 129 ? 28.020 37.173 80.144 1.00 52.75 129 ASP B N 1
ATOM 1867 C CA . ASP B 1 129 ? 26.715 36.736 80.598 1.00 50.25 129 ASP B CA 1
ATOM 1868 C C . ASP B 1 129 ? 25.644 37.352 79.705 1.00 47.05 129 ASP B C 1
ATOM 1869 O O . ASP B 1 129 ? 25.774 38.488 79.242 1.00 47.10 129 ASP B O 1
ATOM 1874 N N . VAL B 1 130 ? 24.572 36.605 79.472 1.00 42.56 130 VAL B N 1
ATOM 1875 C CA . VAL B 1 130 ? 23.423 37.116 78.736 1.00 47.03 130 VAL B CA 1
ATOM 1876 C C . VAL B 1 130 ? 22.253 37.208 79.703 1.00 46.10 130 VAL B C 1
ATOM 1877 O O . VAL B 1 130 ? 22.011 36.272 80.476 1.00 46.86 130 VAL B O 1
ATOM 1881 N N . GLY B 1 131 ? 21.541 38.329 79.671 1.00 46.03 131 GLY B N 1
ATOM 1882 C CA . GLY B 1 131 ? 20.379 38.489 80.525 1.00 52.20 131 GLY B CA 1
ATOM 1883 C C . GLY B 1 131 ? 19.537 39.690 80.140 1.00 49.78 131 GLY B C 1
ATOM 1884 O O . GLY B 1 131 ? 19.625 40.201 79.023 1.00 45.76 131 GLY B O 1
ATOM 1885 N N . LEU B 1 132 ? 18.724 40.153 81.088 1.00 51.24 132 LEU B N 1
ATOM 1886 C CA . LEU B 1 132 ? 17.817 41.247 80.780 1.00 50.76 132 LEU B CA 1
ATOM 1887 C C . LEU B 1 132 ? 18.418 42.587 81.164 1.00 52.41 132 LEU B C 1
ATOM 1888 O O . LEU B 1 132 ? 19.311 42.684 82.000 1.00 54.67 132 LEU B O 1
ATOM 1893 N N . GLN B 1 133 ? 17.891 43.632 80.540 1.00 59.68 133 GLN B N 1
ATOM 1894 C CA . GLN B 1 133 ? 18.409 44.979 80.697 1.00 60.36 133 GLN B CA 1
ATOM 1895 C C . GLN B 1 133 ? 17.262 45.949 80.470 1.00 60.10 133 GLN B C 1
ATOM 1896 O O . GLN B 1 133 ? 16.412 45.717 79.608 1.00 61.05 133 GLN B O 1
ATOM 1902 N N . GLN B 1 134 ? 17.238 47.030 81.249 1.00 64.19 134 GLN B N 1
ATOM 1903 C CA . GLN B 1 134 ? 16.048 47.873 81.286 1.00 66.67 134 GLN B CA 1
ATOM 1904 C C . GLN B 1 134 ? 16.021 48.883 80.142 1.00 66.26 134 GLN B C 1
ATOM 1905 O O . GLN B 1 134 ? 14.947 49.182 79.608 1.00 62.42 134 GLN B O 1
ATOM 1911 N N . HIS B 1 135 ? 17.178 49.420 79.753 1.00 68.52 135 HIS B N 1
ATOM 1912 C CA . HIS B 1 135 ? 17.241 50.548 78.832 1.00 71.21 135 HIS B CA 1
ATOM 1913 C C . HIS B 1 135 ? 17.923 50.142 77.534 1.00 72.87 135 HIS B C 1
ATOM 1914 O O . HIS B 1 135 ? 19.020 49.572 77.549 1.00 72.23 135 HIS B O 1
ATOM 1921 N N . SER B 1 136 ? 17.261 50.444 76.416 1.00 74.11 136 SER B N 1
ATOM 1922 C CA . SER B 1 136 ? 17.688 50.027 75.088 1.00 74.93 136 SER B CA 1
ATOM 1923 C C . SER B 1 136 ? 18.862 50.840 74.548 1.00 78.89 136 SER B C 1
ATOM 1924 O O . SER B 1 136 ? 19.369 50.521 73.466 1.00 78.81 136 SER B O 1
ATOM 1926 N N . GLN B 1 137 ? 19.310 51.869 75.267 1.00 81.30 137 GLN B N 1
ATOM 1927 C CA . GLN B 1 137 ? 20.510 52.585 74.868 1.00 76.59 137 GLN B CA 1
ATOM 1928 C C . GLN B 1 137 ? 21.704 51.633 74.856 1.00 78.66 137 GLN B C 1
ATOM 1929 O O . GLN B 1 137 ? 21.639 50.497 75.340 1.00 78.70 137 GLN B O 1
ATOM 1931 N N . GLY B 1 138 ? 22.808 52.109 74.282 1.00 82.36 138 GLY B N 1
ATOM 1932 C CA . GLY B 1 138 ? 24.008 51.300 74.158 1.00 71.63 138 GLY B CA 1
ATOM 1933 C C . GLY B 1 138 ? 23.820 50.114 73.235 1.00 65.85 138 GLY B C 1
ATOM 1934 O O . GLY B 1 138 ? 22.688 49.755 72.887 1.00 73.51 138 GLY B O 1
ATOM 1935 N N . GLU B 1 139 ? 24.917 49.478 72.845 1.00 60.90 139 GLU B N 1
ATOM 1936 C CA . GLU B 1 139 ? 24.850 48.425 71.843 1.00 60.82 139 GLU B CA 1
ATOM 1937 C C . GLU B 1 139 ? 24.474 47.057 72.404 1.00 59.00 139 GLU B C 1
ATOM 1938 O O . GLU B 1 139 ? 24.113 46.166 71.619 1.00 51.92 139 GLU B O 1
ATOM 1944 N N . ALA B 1 140 ? 24.523 46.872 73.729 1.00 54.32 140 ALA B N 1
ATOM 1945 C CA . ALA B 1 140 ? 24.412 45.535 74.303 1.00 48.61 140 ALA B CA 1
ATOM 1946 C C . ALA B 1 140 ? 23.048 44.891 74.068 1.00 49.50 140 ALA B C 1
ATOM 1947 O O . ALA B 1 140 ? 22.936 43.667 74.154 1.00 50.35 140 ALA B O 1
ATOM 1949 N N . CYS B 1 141 ? 22.012 45.663 73.775 1.00 50.82 141 CYS B N 1
ATOM 1950 C CA . CYS B 1 141 ? 20.709 45.073 73.515 1.00 50.15 141 CYS B CA 1
ATOM 1951 C C . CYS B 1 141 ? 20.486 44.745 72.045 1.00 53.76 141 CYS B C 1
ATOM 1952 O O . CYS B 1 141 ? 19.390 44.302 71.683 1.00 55.70 141 CYS B O 1
ATOM 1955 N N . TRP B 1 142 ? 21.495 44.929 71.204 1.00 48.10 142 TRP B N 1
ATOM 1956 C CA . TRP B 1 142 ? 21.348 44.853 69.757 1.00 55.15 142 TRP B CA 1
ATOM 1957 C C . TRP B 1 142 ? 22.080 43.636 69.218 1.00 50.46 142 TRP B C 1
ATOM 1958 O O . TRP B 1 142 ? 23.272 43.468 69.479 1.00 48.24 142 TRP B O 1
ATOM 1969 N N . TRP B 1 143 ? 21.368 42.795 68.461 1.00 47.81 143 TRP B N 1
ATOM 1970 C CA . TRP B 1 143 ? 21.944 41.583 67.885 1.00 46.81 143 TRP B CA 1
ATOM 1971 C C . TRP B 1 143 ? 21.740 41.588 66.380 1.00 48.94 143 TRP B C 1
ATOM 1972 O O . TRP B 1 143 ? 20.613 41.760 65.911 1.00 46.83 143 TRP B O 1
ATOM 1983 N N . THR B 1 144 ? 22.820 41.392 65.626 1.00 47.16 144 THR B N 1
ATOM 1984 C CA . THR B 1 144 ? 22.684 41.274 64.184 1.00 45.80 144 THR B CA 1
ATOM 1985 C C . THR B 1 144 ? 22.424 39.828 63.793 1.00 44.86 144 THR B C 1
ATOM 1986 O O . THR B 1 144 ? 22.918 38.888 64.423 1.00 46.20 144 THR B O 1
ATOM 1990 N N . VAL B 1 145 ? 21.656 39.671 62.724 1.00 44.80 145 VAL B N 1
ATOM 1991 C CA . VAL B 1 145 ? 21.080 38.396 62.308 1.00 43.29 145 VAL B CA 1
ATOM 1992 C C . VAL B 1 145 ? 21.844 37.864 61.109 1.00 43.42 145 VAL B C 1
ATOM 1993 O O . VAL B 1 145 ? 22.183 38.617 60.182 1.00 40.62 145 VAL B O 1
ATOM 1997 N N . HIS B 1 146 ? 22.108 36.563 61.113 1.00 38.66 146 HIS B N 1
ATOM 1998 C CA . HIS B 1 146 ? 22.987 36.018 60.097 1.00 40.23 146 HIS B CA 1
ATOM 1999 C C . HIS B 1 146 ? 22.520 34.629 59.732 1.00 42.91 146 HIS B C 1
ATOM 2000 O O . HIS B 1 146 ? 22.011 33.905 60.595 1.00 42.82 146 HIS B O 1
ATOM 2007 N N . PRO B 1 147 ? 22.688 34.219 58.475 1.00 39.98 147 PRO B N 1
ATOM 2008 C CA . PRO B 1 147 ? 22.250 32.882 58.068 1.00 42.88 147 PRO B CA 1
ATOM 2009 C C . PRO B 1 147 ? 23.065 31.800 58.741 1.00 47.94 147 PRO B C 1
ATOM 2010 O O . PRO B 1 147 ? 24.289 31.894 58.853 1.00 47.26 147 PRO B O 1
ATOM 2014 N N . ALA B 1 148 ? 22.379 30.753 59.174 1.00 50.07 148 ALA B N 1
ATOM 2015 C CA . ALA B 1 148 ? 23.078 29.600 59.718 1.00 51.86 148 ALA B CA 1
ATOM 2016 C C . ALA B 1 148 ? 23.450 28.579 58.653 1.00 51.79 148 ALA B C 1
ATOM 2017 O O . ALA B 1 148 ? 24.099 27.583 58.978 1.00 53.30 148 ALA B O 1
ATOM 2019 N N . SER B 1 149 ? 23.064 28.793 57.397 1.00 57.46 149 SER B N 1
ATOM 2020 C CA . SER B 1 149 ? 23.473 27.909 56.312 1.00 53.63 149 SER B CA 1
ATOM 2021 C C . SER B 1 149 ? 23.898 28.751 55.121 1.00 55.21 149 SER B C 1
ATOM 2022 O O . SER B 1 149 ? 23.780 29.981 55.125 1.00 57.59 149 SER B O 1
ATOM 2025 N N . LYS B 1 150 ? 24.413 28.077 54.093 1.00 55.19 150 LYS B N 1
ATOM 2026 C CA . LYS B 1 150 ? 24.800 28.781 52.883 1.00 56.01 150 LYS B CA 1
ATOM 2027 C C . LYS B 1 150 ? 23.607 29.122 52.002 1.00 55.07 150 LYS B C 1
ATOM 2028 O O . LYS B 1 150 ? 23.775 29.854 51.021 1.00 59.17 150 LYS B O 1
ATOM 2030 N N . GLN B 1 151 ? 22.416 28.620 52.329 1.00 50.66 151 GLN B N 1
ATOM 2031 C CA . GLN B 1 151 ? 21.230 28.901 51.539 1.00 50.73 151 GLN B CA 1
ATOM 2032 C C . GLN B 1 151 ? 20.784 30.355 51.618 1.00 51.85 151 GLN B C 1
ATOM 2033 O O . GLN B 1 151 ? 19.912 30.751 50.843 1.00 56.41 151 GLN B O 1
ATOM 2035 N N . ARG B 1 152 ? 21.328 31.155 52.530 1.00 51.93 152 ARG B N 1
ATOM 2036 C CA . ARG B 1 152 ? 20.909 32.542 52.672 1.00 48.13 152 ARG B CA 1
ATOM 2037 C C . ARG B 1 152 ? 22.126 33.448 52.636 1.00 46.34 152 ARG B C 1
ATOM 2038 O O . ARG B 1 152 ? 23.246 33.031 52.945 1.00 47.05 152 ARG B O 1
ATOM 2046 N N . SER B 1 153 ? 21.889 34.707 52.279 1.00 43.95 153 SER B N 1
ATOM 2047 C CA . SER B 1 153 ? 22.971 35.664 52.126 1.00 41.32 153 SER B CA 1
ATOM 2048 C C . SER B 1 153 ? 2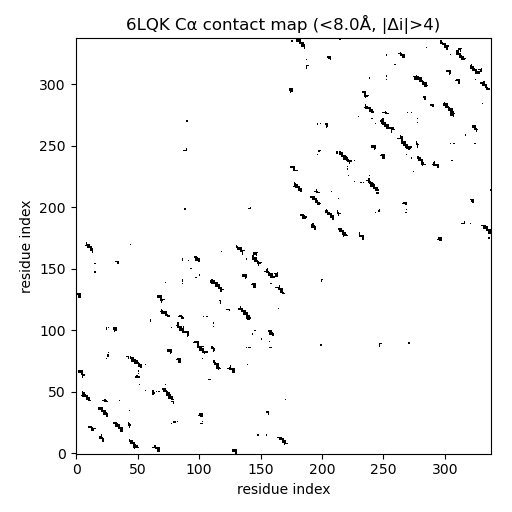2.509 37.031 52.600 1.00 42.56 153 SER B C 1
ATOM 2049 O O . SER B 1 153 ? 21.310 37.334 52.616 1.00 44.26 153 SER B O 1
ATOM 2052 N N . GLU B 1 154 ? 23.490 37.857 52.968 1.00 42.39 154 GLU B N 1
ATOM 2053 C CA . GLU B 1 154 ? 23.221 39.160 53.563 1.00 41.84 154 GLU B CA 1
ATOM 2054 C C . GLU B 1 154 ? 22.254 39.953 52.698 1.00 51.33 154 GLU B C 1
ATOM 2055 O O . GLU B 1 154 ? 22.300 39.903 51.466 1.00 55.13 154 GLU B O 1
ATOM 2057 N N . GLY B 1 155 ? 21.344 40.654 53.360 1.00 54.28 155 GLY B N 1
ATOM 2058 C CA . GLY B 1 155 ? 20.375 41.467 52.682 1.00 40.98 155 GLY B CA 1
ATOM 2059 C C . GLY B 1 155 ? 19.142 40.730 52.242 1.00 48.17 155 GLY B C 1
ATOM 2060 O O . GLY B 1 155 ? 18.244 41.361 51.678 1.00 47.77 155 GLY B O 1
ATOM 2061 N N . GLU B 1 156 ? 19.061 39.422 52.475 1.00 48.26 156 GLU B N 1
ATOM 2062 C CA . GLU B 1 156 ? 17.877 38.671 52.080 1.00 47.94 156 GLU B CA 1
ATOM 2063 C C . GLU B 1 156 ? 16.841 38.657 53.204 1.00 49.08 156 GLU B C 1
ATOM 2064 O O . GLU B 1 156 ? 17.171 38.815 54.384 1.00 55.04 156 GLU B O 1
ATOM 2070 N N . LYS B 1 157 ? 15.575 38.491 52.815 1.00 45.53 157 LYS B N 1
ATOM 2071 C CA . LYS B 1 157 ? 14.477 38.469 53.769 1.00 49.4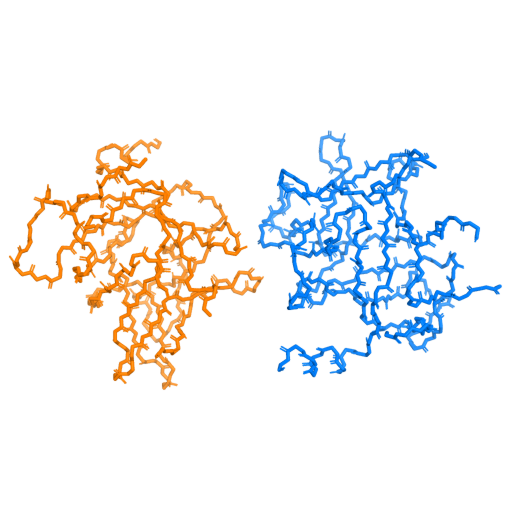6 157 LYS B CA 1
ATOM 2072 C C . LYS B 1 157 ? 14.602 37.247 54.670 1.00 49.59 157 LYS B C 1
ATOM 2073 O O . LYS B 1 157 ? 14.738 36.118 54.191 1.00 48.30 157 LYS B O 1
ATOM 2075 N N . VAL B 1 158 ? 14.573 37.471 55.978 1.00 47.04 158 VAL B N 1
ATOM 2076 C CA . VAL B 1 158 ? 14.685 36.368 56.924 1.00 51.23 158 VAL B CA 1
ATOM 2077 C C . VAL B 1 158 ? 13.364 35.612 56.954 1.00 52.30 158 VAL B C 1
ATOM 2078 O O . VAL B 1 158 ? 12.311 36.190 57.245 1.00 54.79 158 VAL B O 1
ATOM 2082 N N . ARG B 1 159 ? 13.418 34.316 56.664 1.00 51.68 159 ARG B N 1
ATOM 2083 C CA . ARG B 1 159 ? 12.231 33.475 56.706 1.00 50.26 159 ARG B CA 1
ATOM 2084 C C . ARG B 1 159 ? 12.074 32.828 58.077 1.00 54.22 159 ARG B C 1
ATOM 2085 O O . ARG B 1 159 ? 13.053 32.383 58.689 1.00 56.32 159 ARG B O 1
ATOM 2093 N N . VAL B 1 160 ? 10.830 32.794 58.558 1.00 49.79 160 VAL B N 1
ATOM 2094 C CA . VAL B 1 160 ? 10.400 31.835 59.566 1.00 49.72 160 VAL B CA 1
ATOM 2095 C C . VAL B 1 160 ? 10.863 30.459 59.118 1.00 52.59 160 VAL B C 1
ATOM 2096 O O . VAL B 1 160 ? 10.885 30.166 57.922 1.00 58.60 160 VAL B O 1
ATOM 2100 N N . GLY B 1 161 ? 11.218 29.592 60.057 1.00 57.11 161 GLY B N 1
ATOM 2101 C CA . GLY B 1 161 ? 11.755 28.298 59.699 1.00 54.63 161 GLY B CA 1
ATOM 2102 C C . GLY B 1 161 ? 13.232 28.290 59.402 1.00 51.63 161 GLY B C 1
ATOM 2103 O O . GLY B 1 161 ? 13.848 27.219 59.431 1.00 54.43 161 GLY B O 1
ATOM 2104 N N . ASP B 1 162 ? 13.822 29.445 59.112 1.00 50.18 162 ASP B N 1
ATOM 2105 C CA . ASP B 1 162 ? 15.267 29.516 58.986 1.00 54.72 162 ASP B CA 1
ATOM 2106 C C . ASP B 1 162 ? 15.930 29.373 60.353 1.00 57.26 162 ASP B C 1
ATOM 2107 O O . ASP B 1 162 ? 15.345 29.686 61.393 1.00 60.34 162 ASP B O 1
ATOM 2112 N N . ASP B 1 163 ? 17.159 28.875 60.334 1.00 58.93 163 ASP B N 1
ATOM 2113 C CA . ASP B 1 163 ? 18.044 28.856 61.486 1.00 57.95 163 ASP B CA 1
ATOM 2114 C C . ASP B 1 163 ? 18.931 30.091 61.441 1.00 58.17 163 ASP B C 1
ATOM 2115 O O . ASP B 1 163 ? 19.406 30.484 60.372 1.00 47.47 163 ASP B O 1
ATOM 2120 N N . LEU B 1 164 ? 19.161 30.696 62.608 1.00 57.17 164 LEU B N 1
ATOM 2121 C CA . LEU B 1 164 ? 19.784 32.008 62.674 1.00 53.90 164 LEU B CA 1
ATOM 2122 C C . LEU B 1 164 ? 21.006 31.988 63.581 1.00 52.00 164 LEU B C 1
ATOM 2123 O O . LEU B 1 164 ? 21.049 31.262 64.580 1.00 53.29 164 LEU B O 1
ATOM 2128 N N . ILE B 1 165 ? 21.995 32.807 63.222 1.00 43.55 165 ILE B N 1
ATOM 2129 C CA . ILE B 1 165 ? 23.105 33.152 64.103 1.00 45.55 165 ILE B CA 1
ATOM 2130 C C . ILE B 1 165 ? 22.867 34.559 64.638 1.00 45.07 165 ILE B C 1
ATOM 2131 O O . ILE B 1 165 ? 22.573 35.483 63.869 1.00 42.80 165 ILE B O 1
ATOM 2136 N N . LEU B 1 166 ? 23.011 34.736 65.949 1.00 43.61 166 LEU B N 1
ATOM 2137 C CA . LEU B 1 166 ? 22.900 36.048 66.569 1.00 41.64 166 LEU B CA 1
ATOM 2138 C C . LEU B 1 166 ? 24.242 36.479 67.133 1.00 45.27 166 LEU B C 1
ATOM 2139 O O . LEU B 1 166 ? 24.902 35.707 67.836 1.00 42.68 166 LEU B O 1
ATOM 2144 N N . VAL B 1 167 ? 24.608 37.728 66.866 1.00 45.37 167 VAL B N 1
ATOM 2145 C CA . VAL B 1 167 ? 25.910 38.278 67.217 1.00 44.79 167 VAL B CA 1
ATOM 2146 C C . VAL B 1 167 ? 25.676 39.557 67.993 1.00 45.10 167 VAL B C 1
ATOM 2147 O O . VAL B 1 167 ? 24.967 40.451 67.517 1.00 45.57 167 VAL B O 1
ATOM 2151 N N . SER B 1 168 ? 26.262 39.648 69.181 1.00 49.27 168 SER B N 1
ATOM 2152 C CA . SER B 1 168 ? 26.130 40.870 69.953 1.00 45.93 168 SER B CA 1
ATOM 2153 C C . SER B 1 168 ? 26.751 42.017 69.176 1.00 49.83 168 SER B C 1
ATOM 2154 O O . SER B 1 168 ? 27.900 41.929 68.728 1.00 47.58 168 SER B O 1
ATOM 2157 N N . VAL B 1 169 ? 25.977 43.086 68.984 1.00 45.33 169 VAL B N 1
ATOM 2158 C CA . VAL B 1 169 ? 26.547 44.295 68.399 1.00 48.77 169 VAL B CA 1
ATOM 2159 C C . VAL B 1 169 ? 27.646 44.858 69.298 1.00 56.09 169 VAL B C 1
ATOM 2160 O O . VAL B 1 169 ? 28.671 45.354 68.813 1.00 57.63 169 VAL B O 1
ATOM 2164 N N . ALA B 1 170 ? 27.471 44.759 70.623 1.00 59.86 170 ALA B N 1
ATOM 2165 C CA . ALA B 1 170 ? 28.413 45.383 71.550 1.00 51.77 170 ALA B CA 1
ATOM 2166 C C . ALA B 1 170 ? 29.729 44.613 71.630 1.00 53.66 170 ALA B C 1
ATOM 2167 O O . ALA B 1 170 ? 30.814 45.205 71.538 1.00 52.87 170 ALA B O 1
ATOM 2169 N N . THR B 1 171 ? 29.660 43.291 71.793 1.00 51.94 171 THR B N 1
ATOM 2170 C CA . THR B 1 171 ? 30.852 42.480 72.011 1.00 50.23 171 THR B CA 1
ATOM 2171 C C . THR B 1 171 ? 31.229 41.590 70.831 1.00 49.51 171 THR B C 1
ATOM 2172 O O . THR B 1 171 ? 32.256 40.910 70.897 1.00 54.29 171 THR B O 1
ATOM 2176 N N . GLU B 1 172 ? 30.428 41.552 69.768 1.00 49.09 172 GLU B N 1
ATOM 2177 C CA . GLU B 1 172 ? 30.766 40.811 68.547 1.00 55.34 172 GLU B CA 1
ATOM 2178 C C . GLU B 1 172 ? 30.979 39.323 68.817 1.00 52.65 172 GLU B C 1
ATOM 2179 O O . GLU B 1 172 ? 31.796 38.674 68.152 1.00 50.68 172 GLU B O 1
ATOM 2185 N N . ARG B 1 173 ? 30.245 38.786 69.789 1.00 45.60 173 ARG B N 1
ATOM 2186 C CA . ARG B 1 173 ? 30.226 37.367 70.118 1.00 47.59 173 ARG B CA 1
ATOM 2187 C C . ARG B 1 173 ? 28.865 36.772 69.777 1.00 46.03 173 ARG B C 1
ATOM 2188 O O . ARG B 1 173 ? 27.857 37.481 69.703 1.00 40.01 173 ARG B O 1
ATOM 2196 N N . TYR B 1 174 ? 28.844 35.452 69.594 1.00 45.83 174 TYR B N 1
ATOM 2197 C CA . TYR B 1 174 ? 27.611 34.746 69.262 1.00 41.87 174 TYR B CA 1
ATOM 2198 C C . TYR B 1 174 ? 26.775 34.455 70.507 1.00 49.69 174 TYR B C 1
ATOM 2199 O O . TYR B 1 174 ? 27.301 34.045 71.551 1.00 45.99 174 TYR B O 1
ATOM 2208 N N . LEU B 1 175 ? 25.459 34.660 70.386 1.00 46.41 175 LEU B N 1
ATOM 2209 C CA . LEU B 1 175 ? 24.533 34.082 71.347 1.00 45.35 175 LEU B CA 1
ATOM 2210 C C . LEU B 1 175 ? 24.709 32.578 71.331 1.00 41.77 175 LEU B C 1
ATOM 2211 O O . LEU B 1 175 ? 24.463 31.923 70.321 1.00 41.97 175 LEU B O 1
ATOM 2216 N N . HIS B 1 176 ? 25.147 32.024 72.440 1.00 45.19 176 HIS B N 1
ATOM 2217 C CA . HIS B 1 176 ? 25.625 30.659 72.422 1.00 47.71 176 HIS B CA 1
ATOM 2218 C C . HIS B 1 176 ? 25.110 29.933 73.652 1.00 52.25 176 HIS B C 1
ATOM 2219 O O . HIS B 1 176 ? 24.924 30.533 74.711 1.00 49.73 176 HIS B O 1
ATOM 2226 N N . THR B 1 177 ? 24.864 28.639 73.503 1.00 52.57 177 THR B N 1
ATOM 2227 C CA . THR B 1 177 ? 24.454 27.815 74.622 1.00 55.88 177 THR B CA 1
ATOM 2228 C C . THR B 1 177 ? 25.418 26.653 74.779 1.00 62.52 177 THR B C 1
ATOM 2229 O O . THR B 1 177 ? 25.857 26.060 73.790 1.00 61.85 177 THR B O 1
ATOM 2233 N N . THR B 1 178 ? 25.729 26.324 76.032 1.00 63.00 178 THR B N 1
ATOM 2234 C CA . THR B 1 178 ? 26.697 25.280 76.328 1.00 69.43 178 THR B CA 1
ATOM 2235 C C . THR B 1 178 ? 26.298 24.575 77.616 1.00 74.01 178 THR B C 1
ATOM 2236 O O . THR B 1 178 ? 25.505 25.090 78.408 1.00 72.59 178 THR B O 1
ATOM 2240 N N . LYS B 1 179 ? 26.862 23.384 77.811 1.00 75.25 179 LYS B N 1
ATOM 2241 C CA . LYS B 1 179 ? 26.674 22.611 79.031 1.00 77.67 179 LYS B CA 1
ATOM 2242 C C . LYS B 1 179 ? 27.853 22.896 79.950 1.00 79.83 179 LYS B C 1
ATOM 2243 O O . LYS B 1 179 ? 28.996 22.564 79.619 1.00 82.59 179 LYS B O 1
ATOM 2245 N N . GLU B 1 180 ? 27.581 23.529 81.085 1.00 79.61 180 GLU B N 1
ATOM 2246 C CA . GLU B 1 180 ? 28.608 23.871 82.054 1.00 78.50 180 GLU B CA 1
ATOM 2247 C C . GLU B 1 180 ? 28.232 23.251 83.389 1.00 82.09 180 GLU B C 1
ATOM 2248 O O . GLU B 1 180 ? 27.116 23.458 83.879 1.00 79.54 180 GLU B O 1
ATOM 2250 N N . ASN B 1 181 ? 29.160 22.483 83.963 1.00 85.26 181 ASN B N 1
ATOM 2251 C CA . ASN B 1 181 ? 28.930 21.791 85.233 1.00 85.54 181 ASN B CA 1
ATOM 2252 C C . ASN B 1 181 ? 27.637 20.984 85.187 1.00 80.73 181 ASN B C 1
ATOM 2253 O O . ASN B 1 181 ? 26.879 20.934 86.158 1.00 88.77 181 ASN B O 1
ATOM 2255 N N . ASP B 1 182 ? 27.372 20.372 84.034 1.00 76.46 182 ASP B N 1
ATOM 2256 C CA . ASP B 1 182 ? 26.207 19.530 83.779 1.00 82.87 182 ASP B CA 1
ATOM 2257 C C . ASP B 1 182 ? 24.897 20.314 83.727 1.00 81.90 182 ASP B C 1
ATOM 2258 O O . ASP B 1 182 ? 23.815 19.707 83.714 1.00 76.70 182 ASP B O 1
ATOM 2260 N N . LEU B 1 183 ? 24.955 21.644 83.696 1.00 80.38 183 LEU B N 1
ATOM 2261 C CA . LEU B 1 183 ? 23.783 22.482 83.468 1.00 75.66 183 LEU B CA 1
ATOM 2262 C C . LEU B 1 183 ? 24.013 23.287 82.198 1.00 77.50 183 LEU B C 1
ATOM 2263 O O . LEU B 1 183 ? 24.964 24.077 82.122 1.00 73.28 183 LEU B O 1
ATOM 2265 N N . SER B 1 184 ? 23.165 23.073 81.195 1.00 73.62 184 SER B N 1
ATOM 2266 C CA . SER B 1 184 ? 23.259 23.869 79.981 1.00 71.74 184 SER B CA 1
ATOM 2267 C C . SER B 1 184 ? 23.011 25.336 80.312 1.00 70.82 184 SER B C 1
ATOM 2268 O O . SER B 1 184 ? 22.048 25.670 81.009 1.00 73.04 184 SER B O 1
ATOM 2270 N N . VAL B 1 185 ? 23.901 26.210 79.839 1.00 65.30 185 VAL B N 1
ATOM 2271 C CA . VAL B 1 185 ? 23.842 27.634 80.140 1.00 61.11 185 VAL B CA 1
ATOM 2272 C C . VAL B 1 185 ? 23.947 28.412 78.835 1.00 58.38 185 VAL B C 1
ATOM 2273 O O . VAL B 1 185 ? 24.262 27.861 77.780 1.00 61.29 185 VAL B O 1
ATOM 2275 N N . VAL B 1 186 ? 23.656 29.709 78.917 1.00 52.90 186 VAL B N 1
ATOM 2276 C CA . VAL B 1 186 ? 23.671 30.588 77.758 1.00 47.49 186 VAL B CA 1
ATOM 2277 C C . VAL B 1 186 ? 24.562 31.783 78.062 1.00 50.29 186 VAL B C 1
ATOM 2278 O O . VAL B 1 186 ? 24.557 32.318 79.178 1.00 51.24 186 VAL B O 1
ATOM 2282 N N . ASN B 1 187 ? 25.347 32.184 77.068 1.00 43.02 187 ASN B N 1
ATOM 2283 C CA . ASN B 1 187 ? 26.261 33.302 77.200 1.00 46.47 187 ASN B CA 1
ATOM 2284 C C . ASN B 1 187 ? 26.491 33.881 75.813 1.00 49.67 187 ASN B C 1
ATOM 2285 O O . ASN B 1 187 ? 25.783 33.546 74.858 1.00 47.07 187 ASN B O 1
ATOM 2290 N N . ALA B 1 188 ? 27.515 34.728 75.703 1.00 46.67 188 ALA B N 1
ATOM 2291 C CA . ALA B 1 188 ? 27.903 35.353 74.448 1.00 43.75 188 ALA B CA 1
ATOM 2292 C C . ALA B 1 188 ? 29.361 35.006 74.198 1.00 49.19 188 ALA B C 1
ATOM 2293 O O . ALA B 1 188 ? 30.236 35.372 74.990 1.00 44.86 188 ALA B O 1
ATOM 2295 N N . SER B 1 189 ? 29.620 34.314 73.091 1.00 52.38 189 SER B N 1
ATOM 2296 C CA . SER B 1 189 ? 30.844 33.544 72.952 1.00 48.31 189 SER B CA 1
ATOM 2297 C C . SER B 1 189 ? 31.321 33.574 71.511 1.00 50.54 189 SER B C 1
ATOM 2298 O O . SER B 1 189 ? 30.569 33.911 70.588 1.00 50.74 189 SER B O 1
ATOM 2301 N N . PHE B 1 190 ? 32.592 33.220 71.329 1.00 49.32 190 PHE B N 1
ATOM 2302 C CA . PHE B 1 190 ? 33.138 32.979 69.998 1.00 51.78 190 PHE B CA 1
ATOM 2303 C C . PHE B 1 190 ? 32.849 31.579 69.495 1.00 52.15 190 PHE B C 1
ATOM 2304 O O . PHE B 1 190 ? 33.462 31.151 68.522 1.00 52.13 190 PHE B O 1
ATOM 2312 N N . HIS B 1 191 ? 31.952 30.844 70.137 1.00 52.12 191 HIS B N 1
ATOM 2313 C CA . HIS B 1 191 ? 31.516 29.546 69.642 1.00 57.47 191 HIS B CA 1
ATOM 2314 C C . HIS B 1 191 ? 30.044 29.644 69.259 1.00 55.81 191 HIS B C 1
ATOM 2315 O O . HIS B 1 191 ? 29.239 30.200 70.013 1.00 55.46 191 HIS B O 1
ATOM 2322 N N . VAL B 1 192 ? 29.697 29.123 68.083 1.00 51.89 192 VAL B N 1
ATOM 2323 C CA . VAL B 1 192 ? 28.424 29.441 67.445 1.00 49.82 192 VAL B CA 1
ATOM 2324 C C . VAL B 1 192 ? 27.361 28.423 67.849 1.00 52.27 192 VAL B C 1
ATOM 2325 O O . VAL B 1 192 ? 27.644 27.252 68.119 1.00 54.97 192 VAL B O 1
ATOM 2329 N N . THR B 1 193 ? 26.121 28.887 67.939 1.00 50.14 193 THR B N 1
ATOM 2330 C CA . THR B 1 193 ? 24.959 28.019 68.025 1.00 47.63 193 THR B CA 1
ATOM 2331 C C . THR B 1 193 ? 23.941 28.538 67.024 1.00 49.91 193 THR B C 1
ATOM 2332 O O . THR B 1 193 ? 23.832 29.753 66.818 1.00 48.75 193 THR B O 1
ATOM 2336 N N . HIS B 1 194 ? 23.241 27.619 66.361 1.00 49.63 194 HIS B N 1
ATOM 2337 C CA . HIS B 1 194 ? 22.174 27.981 65.440 1.00 46.12 194 HIS B CA 1
ATOM 2338 C C . HIS B 1 194 ? 20.876 28.055 66.215 1.00 46.88 194 HIS B C 1
ATOM 2339 O O . HIS B 1 194 ? 20.542 27.122 66.952 1.00 47.32 194 HIS B O 1
ATOM 2346 N N . TRP B 1 195 ? 20.148 29.150 66.035 1.00 45.83 195 TRP B N 1
ATOM 2347 C CA . TRP B 1 195 ? 18.888 29.383 66.721 1.00 53.72 195 TRP B CA 1
ATOM 2348 C C . TRP B 1 195 ? 17.729 29.343 65.738 1.00 52.42 195 TRP B C 1
ATOM 2349 O O . TRP B 1 195 ? 17.814 29.895 64.635 1.00 55.11 195 TRP B O 1
ATOM 2360 N N . SER B 1 196 ? 16.644 28.702 66.152 1.00 54.62 196 SER B N 1
ATOM 2361 C CA . SER B 1 196 ? 15.383 28.727 65.427 1.00 58.52 196 SER B CA 1
ATOM 2362 C C . SER B 1 196 ? 14.409 29.652 66.149 1.00 58.88 196 SER B C 1
ATOM 2363 O O . SER B 1 196 ? 14.291 29.602 67.374 1.00 56.19 196 SER B O 1
ATOM 2366 N N . VAL B 1 197 ? 13.705 30.482 65.389 1.00 59.53 197 VAL B N 1
ATOM 2367 C CA . VAL B 1 197 ? 12.936 31.601 65.939 1.00 61.70 197 VAL B CA 1
ATOM 2368 C C . VAL B 1 197 ? 11.474 31.419 65.518 1.00 63.52 197 VAL B C 1
ATOM 2369 O O . VAL B 1 197 ? 11.041 31.852 64.446 1.00 63.17 197 VAL B O 1
ATOM 2373 N N . GLN B 1 198 ? 10.684 30.782 66.388 1.00 62.64 198 GLN B N 1
ATOM 2374 C CA . GLN B 1 198 ? 9.341 30.331 66.035 1.00 61.40 198 GLN B CA 1
ATOM 2375 C C . GLN B 1 198 ? 8.393 31.502 65.759 1.00 65.98 198 GLN B C 1
ATOM 2376 O O . GLN B 1 198 ? 8.486 32.552 66.399 1.00 64.15 198 GLN B O 1
ATOM 2378 N N . PRO B 1 199 ? 7.434 31.325 64.804 1.00 72.82 199 PRO B N 1
ATOM 2379 C CA . PRO B 1 199 ? 6.510 32.415 64.441 1.00 69.16 199 PRO B CA 1
ATOM 2380 C C . PRO B 1 199 ? 5.889 33.062 65.664 1.00 67.41 199 PRO B C 1
ATOM 2381 O O . PRO B 1 199 ? 5.994 34.277 65.842 1.00 67.19 199 PRO B O 1
ATOM 2385 N N A TYR B 1 200 ? 5.238 32.235 66.502 0.56 63.27 200 TYR B N 1
ATOM 2386 N N B TYR B 1 200 ? 5.235 32.282 66.494 0.44 63.40 200 TYR B N 1
ATOM 2387 C CA A TYR B 1 200 ? 4.644 32.625 67.784 0.56 63.34 200 TYR B CA 1
ATOM 2388 C CA B TYR B 1 200 ? 5.049 32.702 67.870 0.44 63.10 200 TYR B CA 1
ATOM 2389 C C A TYR B 1 200 ? 4.861 31.601 68.899 0.56 64.35 200 TYR B C 1
ATOM 2390 C C B TYR B 1 200 ? 5.625 31.697 68.845 0.44 64.20 200 TYR B C 1
ATOM 2391 O O A TYR B 1 200 ? 4.505 31.896 70.048 0.56 65.06 200 TYR B O 1
ATOM 2392 O O B TYR B 1 200 ? 6.289 32.087 69.812 0.44 64.72 200 TYR B O 1
ATOM 2409 N N . GLY B 1 201 ? 5.404 30.412 68.608 1.00 64.24 201 GLY B N 1
ATOM 2410 C CA . GLY B 1 201 ? 5.777 29.412 69.603 1.00 65.15 201 GLY B CA 1
ATOM 2411 C C . GLY B 1 201 ? 4.624 28.834 70.410 1.00 67.05 201 GLY B C 1
ATOM 2412 O O . GLY B 1 201 ? 4.798 27.884 71.175 1.00 68.98 201 GLY B O 1
#